Protein AF-A0A8T7FGV6-F1 (afdb_monomer)

Sequence (200 aa):
MKMRKNRLFFKQKRLKDNVMRAIIVIALISIYGSSVILNLCLVSMLVIAVNLAMDWKGGGYDQWDFLIDWKEGNLYVVQTVGAFSYLGTPTGMLGKIYAGTSVVHGVPGDVSDISGLLAGSQFDASAEIGLDAFAEVGFGKGFSVALDSEGNPYYTLGAGYMYTTANSLGFGPNAVPNAIELGGQLGGSESFIMWVIPLW

Mean predicted aligned error: 13.63 Å

pLDDT: mean 77.64, std 17.81, range [39.31, 96.94]

Radius of gyration: 32.13 Å; Cα contacts (8 Å, |Δi|>4): 388; chains: 1; bounding box: 110×48×48 Å

Solvent-accessible surface area (backbone atoms only — not comparable to full-atom values): 10686 Å² total; per-residue (Å²): 141,75,74,71,61,60,60,54,52,55,51,52,50,52,49,52,55,52,50,54,52,51,52,51,52,52,51,50,50,53,55,54,51,50,51,50,51,50,47,52,51,50,48,49,52,45,54,55,60,68,66,61,53,73,35,80,47,73,53,71,52,81,44,82,45,82,46,74,41,85,88,68,28,33,38,35,35,33,43,35,40,34,40,36,41,37,46,20,42,80,64,81,72,63,78,57,49,73,52,69,55,72,49,82,41,31,71,55,90,87,61,83,72,60,61,77,73,68,30,44,42,31,44,37,38,33,41,39,45,28,40,27,76,56,46,31,46,27,49,31,43,37,40,34,36,36,32,42,100,87,69,45,77,30,68,41,91,96,36,39,59,30,34,36,43,33,42,34,42,33,42,26,70,42,95,60,76,45,69,68,34,48,35,35,37,44,33,43,34,41,28,40,71,76,44,78,44,78,74,109

Structure (mmCIF, N/CA/C/O backbone):
data_AF-A0A8T7FGV6-F1
#
_entry.id   AF-A0A8T7FGV6-F1
#
loop_
_atom_site.group_PDB
_atom_site.id
_ato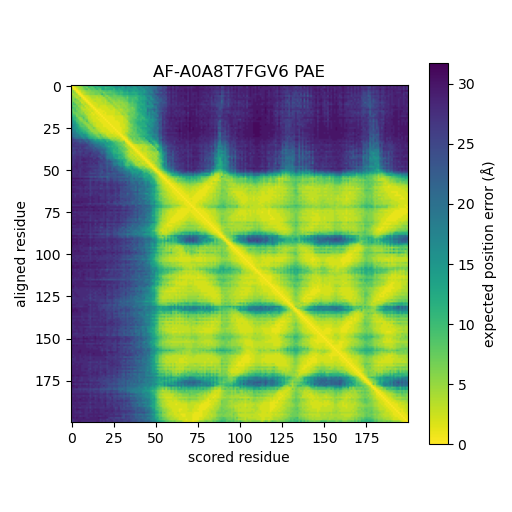m_site.type_symbol
_atom_site.label_atom_id
_atom_site.label_alt_id
_atom_site.label_comp_id
_atom_site.label_asym_id
_atom_site.label_entity_id
_atom_site.label_seq_id
_atom_site.pdbx_PDB_ins_code
_atom_site.Cartn_x
_atom_site.Cartn_y
_atom_site.Cartn_z
_atom_site.occupancy
_atom_site.B_iso_or_equiv
_atom_site.auth_seq_id
_atom_site.auth_comp_id
_atom_site.auth_asym_id
_atom_site.auth_atom_id
_atom_site.pdbx_PDB_model_num
ATOM 1 N N . MET A 1 1 ? 91.710 -30.345 -22.107 1.00 55.78 1 MET A N 1
ATOM 2 C CA . MET A 1 1 ? 90.471 -30.257 -21.289 1.00 55.78 1 MET A CA 1
ATOM 3 C C . MET A 1 1 ? 89.926 -28.813 -21.130 1.00 55.78 1 MET A C 1
ATOM 5 O O . MET A 1 1 ? 89.334 -28.496 -20.109 1.00 55.78 1 MET A O 1
ATOM 9 N N . LYS A 1 2 ? 90.064 -27.923 -22.136 1.00 53.41 2 LYS A N 1
ATOM 10 C CA . LYS A 1 2 ? 89.643 -26.496 -22.062 1.00 53.41 2 LYS A CA 1
ATOM 11 C C . LYS A 1 2 ? 88.405 -26.146 -22.916 1.00 53.41 2 LYS A C 1
ATOM 13 O O . LYS A 1 2 ? 87.785 -25.117 -22.693 1.00 53.41 2 LYS A O 1
ATOM 18 N N . MET A 1 3 ? 87.982 -27.026 -23.833 1.00 51.31 3 MET A N 1
ATOM 19 C CA . MET A 1 3 ? 86.880 -26.751 -24.776 1.00 51.31 3 MET A CA 1
ATOM 20 C C . MET A 1 3 ? 85.459 -27.078 -24.270 1.00 51.31 3 MET A C 1
ATOM 22 O O . MET A 1 3 ? 84.484 -26.633 -24.873 1.00 51.31 3 MET A O 1
ATOM 26 N N . ARG A 1 4 ? 85.291 -27.804 -23.151 1.00 51.84 4 ARG A N 1
ATOM 27 C CA . ARG A 1 4 ? 83.949 -28.124 -22.607 1.00 51.84 4 ARG A CA 1
ATOM 28 C C . ARG A 1 4 ? 83.282 -26.961 -21.851 1.00 51.84 4 ARG A C 1
ATOM 30 O O . ARG A 1 4 ? 82.058 -26.939 -21.776 1.00 51.84 4 ARG A O 1
ATOM 37 N N . LYS A 1 5 ? 84.040 -25.972 -21.352 1.00 50.91 5 LYS A N 1
ATOM 38 C CA . LYS A 1 5 ? 83.479 -24.836 -20.587 1.00 50.91 5 LYS A CA 1
ATOM 39 C C . LYS A 1 5 ? 82.746 -23.810 -21.468 1.00 50.91 5 LYS A C 1
ATOM 41 O O . LYS A 1 5 ? 81.712 -23.295 -21.055 1.00 50.91 5 LYS A O 1
ATOM 46 N N . ASN A 1 6 ? 83.182 -23.601 -22.713 1.00 50.88 6 ASN A N 1
ATOM 47 C CA . ASN A 1 6 ? 82.556 -22.608 -23.600 1.00 50.88 6 ASN A CA 1
ATOM 48 C C . ASN A 1 6 ? 81.160 -23.028 -24.095 1.00 50.88 6 ASN A C 1
ATOM 50 O O . ASN A 1 6 ? 80.285 -22.179 -24.243 1.00 50.88 6 ASN A O 1
ATOM 54 N N . ARG A 1 7 ? 80.891 -24.331 -24.281 1.00 53.00 7 ARG A N 1
ATOM 55 C CA . ARG A 1 7 ? 79.549 -24.800 -24.689 1.00 53.00 7 ARG A CA 1
ATOM 56 C C . ARG A 1 7 ? 78.498 -24.654 -23.584 1.00 53.00 7 ARG A C 1
ATOM 58 O O . ARG A 1 7 ? 77.339 -24.391 -23.894 1.00 53.00 7 ARG A O 1
ATOM 65 N N . LEU A 1 8 ? 78.890 -24.791 -22.315 1.00 53.19 8 LEU A N 1
ATOM 66 C CA . LEU A 1 8 ? 77.996 -24.586 -21.167 1.00 53.19 8 LEU A CA 1
ATOM 67 C C . LEU A 1 8 ? 77.636 -23.107 -20.987 1.00 53.19 8 LEU A C 1
ATOM 69 O O . LEU A 1 8 ? 76.472 -22.790 -20.753 1.00 53.19 8 LEU A O 1
ATOM 73 N N . PHE A 1 9 ? 78.597 -22.207 -21.204 1.00 54.72 9 PHE A N 1
ATOM 74 C CA . PHE A 1 9 ? 78.375 -20.764 -21.102 1.00 54.72 9 PHE A CA 1
ATOM 75 C C . PHE A 1 9 ? 77.395 -20.244 -22.170 1.00 54.72 9 PHE A C 1
ATOM 77 O O . PHE A 1 9 ? 76.464 -19.502 -21.862 1.00 54.72 9 PHE A O 1
ATOM 84 N N . PHE A 1 10 ? 77.526 -20.708 -23.419 1.00 55.12 10 PHE A N 1
ATOM 85 C CA . PHE A 1 10 ? 76.597 -20.338 -24.496 1.00 55.12 10 PHE A CA 1
ATOM 86 C C . PHE A 1 10 ? 75.184 -20.906 -24.306 1.00 55.12 10 PHE A C 1
ATOM 88 O O . PHE A 1 10 ? 74.211 -20.238 -24.660 1.00 55.12 10 PHE A O 1
ATOM 95 N N . LYS A 1 11 ? 75.050 -22.109 -23.726 1.00 54.62 11 LYS A N 1
ATOM 96 C CA . LYS A 1 11 ? 73.736 -22.674 -23.379 1.00 54.62 11 LYS A CA 1
ATOM 97 C C . LYS A 1 11 ? 73.068 -21.905 -22.238 1.00 54.62 11 LYS A C 1
ATOM 99 O O . LYS A 1 11 ? 71.885 -21.607 -22.349 1.00 54.62 11 LYS A O 1
ATOM 104 N N . GLN A 1 12 ? 73.813 -21.521 -21.198 1.00 53.22 12 GLN A N 1
ATOM 105 C CA . GLN A 1 12 ? 73.271 -20.704 -20.104 1.00 53.22 12 GLN A CA 1
ATOM 106 C C . GLN A 1 12 ? 72.854 -19.303 -20.562 1.00 53.22 12 GLN A C 1
ATOM 108 O O . GLN A 1 12 ? 71.812 -18.820 -20.126 1.00 53.22 12 GLN A O 1
ATOM 113 N N . LYS A 1 13 ? 73.615 -18.669 -21.463 1.00 60.47 13 LYS A N 1
ATOM 114 C CA . LYS A 1 13 ? 73.256 -17.350 -22.003 1.00 60.47 13 LYS A CA 1
ATOM 115 C C . LYS A 1 13 ? 71.967 -17.408 -22.834 1.00 60.47 13 LYS A C 1
ATOM 117 O O . LYS A 1 13 ? 71.042 -16.661 -22.548 1.00 60.47 13 LYS A O 1
ATOM 122 N N . ARG A 1 14 ? 71.841 -18.381 -23.750 1.00 57.22 14 ARG A N 1
ATOM 123 C CA . ARG A 1 14 ? 70.589 -18.594 -24.507 1.00 57.22 14 ARG A CA 1
ATOM 124 C C . ARG A 1 14 ? 69.393 -18.925 -23.617 1.00 57.22 14 ARG A C 1
ATOM 126 O O . ARG A 1 14 ? 68.289 -18.488 -23.913 1.00 57.22 14 ARG A O 1
ATOM 133 N N . LEU A 1 15 ? 69.597 -19.694 -22.546 1.00 52.16 15 LEU A N 1
ATOM 134 C CA . LEU A 1 15 ? 68.521 -20.019 -21.611 1.00 52.16 15 LEU A CA 1
ATOM 135 C C . LEU A 1 15 ? 68.033 -18.761 -20.877 1.00 52.16 15 LEU A C 1
ATOM 137 O O . LEU A 1 15 ? 66.830 -18.543 -20.793 1.00 52.16 15 LEU A O 1
ATOM 141 N N . LYS A 1 16 ? 68.953 -17.904 -20.413 1.00 58.25 16 LYS A N 1
ATOM 142 C CA . LYS A 1 16 ? 68.610 -16.622 -19.777 1.00 58.25 16 LYS A CA 1
ATOM 143 C C . LYS A 1 16 ? 67.871 -15.683 -20.731 1.00 58.25 16 LYS A C 1
ATOM 145 O O . LYS A 1 16 ? 66.864 -15.109 -20.332 1.00 58.25 16 LYS A O 1
ATOM 150 N N . ASP A 1 17 ? 68.314 -15.589 -21.983 1.00 65.50 17 ASP A N 1
ATOM 151 C CA . ASP A 1 17 ? 67.677 -14.729 -22.987 1.00 65.50 17 ASP A CA 1
ATOM 152 C C . ASP A 1 17 ? 66.256 -15.216 -23.336 1.00 65.50 17 ASP A C 1
ATOM 154 O O . ASP A 1 17 ? 65.335 -14.411 -23.473 1.00 65.50 17 ASP A O 1
ATOM 158 N N . ASN A 1 18 ? 66.045 -16.535 -23.411 1.00 56.72 18 ASN A N 1
ATOM 159 C CA . ASN A 1 18 ? 64.723 -17.118 -23.659 1.00 56.72 18 ASN A CA 1
ATOM 160 C C . ASN A 1 18 ? 63.774 -16.963 -22.459 1.00 56.72 18 ASN A C 1
ATOM 162 O O . ASN A 1 18 ? 62.595 -16.679 -22.655 1.00 56.72 18 ASN A O 1
ATOM 166 N N . VAL A 1 19 ? 64.280 -17.097 -21.229 1.00 60.81 19 VAL A N 1
ATOM 167 C CA . VAL A 1 19 ? 63.491 -16.874 -20.005 1.00 60.81 19 VAL A CA 1
ATOM 168 C C . VAL A 1 19 ? 63.094 -15.401 -19.875 1.00 60.81 19 VAL A C 1
ATOM 170 O O . VAL A 1 19 ? 61.933 -15.110 -19.606 1.00 60.81 19 VAL A O 1
ATOM 173 N N . MET A 1 20 ? 64.008 -14.466 -20.155 1.00 57.06 20 MET A N 1
ATOM 174 C CA . MET A 1 20 ? 63.704 -13.028 -20.180 1.00 57.06 20 MET A CA 1
ATOM 175 C C . MET A 1 20 ? 62.620 -12.683 -21.206 1.00 57.06 20 MET A C 1
ATOM 177 O O . MET A 1 20 ? 61.692 -11.942 -20.895 1.00 57.06 20 MET A O 1
ATOM 181 N N . ARG A 1 21 ? 62.686 -13.260 -22.414 1.00 60.25 21 ARG A N 1
ATOM 182 C CA . ARG A 1 21 ? 61.643 -13.070 -23.437 1.00 60.25 21 ARG A CA 1
ATOM 183 C C . ARG A 1 21 ? 60.293 -13.634 -22.997 1.00 60.25 21 ARG A C 1
ATOM 185 O O . ARG A 1 21 ? 59.283 -12.973 -23.203 1.00 60.25 21 ARG A O 1
ATOM 192 N N . ALA A 1 22 ? 60.269 -14.804 -22.358 1.00 53.12 22 ALA A N 1
ATOM 193 C CA . ALA A 1 22 ? 59.036 -15.392 -21.835 1.00 53.12 22 ALA A CA 1
ATOM 194 C C . ALA A 1 22 ? 58.411 -14.532 -20.723 1.00 53.12 22 ALA A C 1
ATOM 196 O O . ALA A 1 22 ? 57.207 -14.300 -20.743 1.00 53.12 22 ALA A O 1
ATOM 197 N N . ILE A 1 23 ? 59.223 -13.994 -19.806 1.00 57.62 23 ILE A N 1
ATOM 198 C CA . ILE A 1 23 ? 58.755 -13.098 -18.736 1.00 57.62 23 ILE A CA 1
ATOM 199 C C . ILE A 1 23 ? 58.168 -11.807 -19.319 1.00 57.62 23 ILE A C 1
ATOM 201 O O . ILE A 1 23 ? 57.100 -11.384 -18.890 1.00 57.62 23 ILE A O 1
ATOM 205 N N . ILE A 1 24 ? 58.812 -11.211 -20.329 1.00 60.00 24 ILE A N 1
ATOM 206 C CA . ILE A 1 24 ? 58.306 -10.001 -20.998 1.00 60.00 24 ILE A CA 1
ATOM 207 C C . ILE A 1 24 ? 56.979 -10.281 -21.716 1.00 60.00 24 ILE A C 1
ATOM 209 O O . ILE A 1 24 ? 56.055 -9.479 -21.617 1.00 60.00 24 ILE A O 1
ATOM 213 N N . VAL A 1 25 ? 56.847 -11.426 -22.393 1.00 57.41 25 VAL A N 1
ATOM 214 C CA . VAL A 1 25 ? 55.594 -11.819 -23.061 1.00 57.41 25 VAL A CA 1
ATOM 215 C C . VAL A 1 25 ? 54.474 -12.061 -22.043 1.00 57.41 25 VAL A C 1
ATOM 217 O O . VAL A 1 25 ? 53.369 -11.570 -22.245 1.00 57.41 25 VAL A O 1
ATOM 220 N N . ILE A 1 26 ? 54.752 -12.735 -20.923 1.00 53.03 26 ILE A N 1
ATOM 221 C CA . ILE A 1 26 ? 53.768 -12.955 -19.848 1.00 53.03 26 ILE A CA 1
ATOM 222 C C . ILE A 1 26 ? 53.360 -11.626 -19.195 1.00 53.03 26 ILE A C 1
ATOM 224 O O . ILE A 1 26 ? 52.174 -11.400 -18.965 1.00 53.03 26 ILE A O 1
ATOM 228 N N . ALA A 1 27 ? 54.309 -10.716 -18.952 1.00 49.62 27 ALA A N 1
ATOM 229 C CA . ALA A 1 27 ? 54.023 -9.389 -18.409 1.00 49.62 27 ALA A CA 1
ATOM 230 C C . ALA A 1 27 ? 53.167 -8.548 -19.372 1.00 49.62 27 ALA A C 1
ATOM 232 O O . ALA A 1 27 ? 52.202 -7.922 -18.943 1.00 49.62 27 ALA A O 1
ATOM 233 N N . LEU A 1 28 ? 53.452 -8.587 -20.679 1.00 47.75 28 LEU A N 1
ATOM 234 C CA . LEU A 1 28 ? 52.644 -7.906 -21.696 1.00 47.75 28 LEU A CA 1
ATOM 235 C C . LEU A 1 28 ? 51.236 -8.513 -21.811 1.00 47.75 28 LEU A C 1
ATOM 237 O O . LEU A 1 28 ? 50.266 -7.761 -21.853 1.00 47.75 28 LEU A O 1
ATOM 241 N N . ILE A 1 29 ? 51.092 -9.843 -21.776 1.00 54.06 29 ILE A N 1
ATOM 242 C CA . ILE A 1 29 ? 49.778 -10.515 -21.757 1.00 54.06 29 ILE A CA 1
ATOM 243 C C . ILE A 1 29 ? 48.999 -10.152 -20.486 1.00 54.06 29 ILE A C 1
ATOM 245 O O . ILE A 1 29 ? 47.796 -9.922 -20.559 1.00 54.06 29 ILE A O 1
ATOM 249 N N . SER A 1 30 ? 49.665 -10.029 -19.334 1.00 47.50 30 SER A N 1
ATOM 250 C CA . SER A 1 30 ? 49.028 -9.614 -18.079 1.00 47.50 30 SER A CA 1
ATOM 251 C C . SER A 1 30 ? 48.548 -8.160 -18.114 1.00 47.50 30 SER A C 1
ATOM 253 O O . SER A 1 30 ? 47.498 -7.867 -17.547 1.00 47.50 30 SER A O 1
ATOM 255 N N . ILE A 1 31 ? 49.276 -7.253 -18.777 1.00 53.03 31 ILE A N 1
ATOM 256 C CA . ILE A 1 31 ? 48.910 -5.829 -18.917 1.00 53.03 31 ILE A CA 1
ATOM 257 C C . ILE A 1 31 ? 47.767 -5.643 -19.932 1.00 53.03 31 ILE A C 1
ATOM 259 O O . ILE A 1 31 ? 46.846 -4.869 -19.688 1.00 53.03 31 ILE A O 1
ATOM 263 N N . TYR A 1 32 ? 47.776 -6.387 -21.044 1.00 49.94 32 TYR A N 1
ATOM 264 C CA . TYR A 1 32 ? 46.684 -6.357 -22.028 1.00 49.94 32 TYR A CA 1
ATOM 265 C C . TYR A 1 32 ? 45.438 -7.131 -21.564 1.00 49.94 32 TYR A C 1
ATOM 267 O O . TYR A 1 32 ? 44.317 -6.718 -21.836 1.00 49.94 32 TYR A O 1
ATOM 275 N N . GLY A 1 33 ? 45.602 -8.229 -20.826 1.00 52.03 33 GLY A N 1
ATOM 276 C CA . GLY A 1 33 ? 44.485 -8.998 -20.273 1.00 52.03 33 GLY A CA 1
ATOM 277 C C . GLY A 1 33 ? 43.746 -8.241 -19.170 1.00 52.03 33 GLY A C 1
ATOM 278 O O . GLY A 1 33 ? 42.519 -8.258 -19.127 1.00 52.03 33 GLY A O 1
ATOM 279 N N . SER A 1 34 ? 44.478 -7.513 -18.320 1.00 51.53 34 SER A N 1
ATOM 280 C CA . SER A 1 34 ? 43.867 -6.675 -17.284 1.00 51.53 34 SER A CA 1
ATOM 281 C C . SER A 1 34 ? 43.153 -5.460 -17.869 1.00 51.53 34 SER A C 1
ATOM 283 O O . SER A 1 34 ? 42.074 -5.147 -17.387 1.00 51.53 34 SER A O 1
ATOM 285 N N . SER A 1 35 ? 43.645 -4.836 -18.945 1.00 53.78 35 SER A N 1
ATOM 286 C CA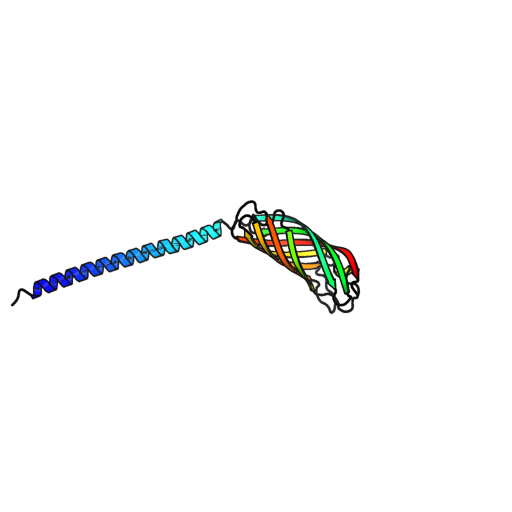 . SER A 1 35 ? 42.926 -3.739 -19.611 1.00 53.78 35 SER A CA 1
ATOM 287 C C . SER A 1 35 ? 41.696 -4.207 -20.393 1.00 53.78 35 SER A C 1
ATOM 289 O O . SER A 1 35 ? 40.713 -3.477 -20.441 1.00 53.78 35 SER A O 1
ATOM 291 N N . VAL A 1 36 ? 41.695 -5.421 -20.954 1.00 55.38 36 VAL A N 1
ATOM 292 C CA . VAL A 1 36 ? 40.507 -6.012 -21.597 1.00 55.38 36 VAL A CA 1
ATOM 293 C C . VAL A 1 36 ? 39.459 -6.409 -20.563 1.00 55.38 36 VAL A C 1
ATOM 295 O O . VAL A 1 36 ? 38.291 -6.122 -20.778 1.00 55.38 36 VAL A O 1
ATOM 298 N N . ILE A 1 37 ? 39.849 -6.992 -19.425 1.00 56.38 37 ILE A N 1
ATOM 299 C CA . ILE A 1 37 ? 38.914 -7.307 -18.333 1.00 56.38 37 ILE A CA 1
ATOM 300 C C . ILE A 1 37 ? 38.386 -6.023 -17.686 1.00 56.38 37 ILE A C 1
ATOM 302 O O . ILE A 1 37 ? 37.188 -5.926 -17.452 1.00 56.38 37 ILE A O 1
ATOM 306 N N . LEU A 1 38 ? 39.236 -5.016 -17.449 1.00 52.53 38 LEU A N 1
ATOM 307 C CA . LEU A 1 38 ? 38.799 -3.727 -16.909 1.00 52.53 38 LEU A CA 1
ATOM 308 C C . LEU A 1 38 ? 37.884 -2.997 -17.895 1.00 52.53 38 LEU A C 1
ATOM 310 O O . LEU A 1 38 ? 36.877 -2.454 -17.467 1.00 52.53 38 LEU A O 1
ATOM 314 N N . ASN A 1 39 ? 38.186 -3.026 -19.200 1.00 52.38 39 ASN A N 1
ATOM 315 C CA . ASN A 1 39 ? 37.313 -2.466 -20.233 1.00 52.38 39 ASN A CA 1
ATOM 316 C C . ASN A 1 39 ? 36.026 -3.270 -20.394 1.00 52.38 39 ASN A C 1
ATOM 318 O O . ASN A 1 39 ? 34.990 -2.661 -20.568 1.00 52.38 39 ASN A O 1
ATOM 322 N N . LEU A 1 40 ? 36.038 -4.600 -20.298 1.00 52.41 40 LEU A N 1
ATOM 323 C CA . LEU A 1 40 ? 34.813 -5.408 -20.290 1.00 52.41 40 LEU A CA 1
ATOM 324 C C . LEU A 1 40 ? 33.970 -5.123 -19.052 1.00 52.41 40 LEU A C 1
ATOM 326 O O . LEU A 1 40 ? 32.756 -5.087 -19.172 1.00 52.41 40 LEU A O 1
ATOM 330 N N . CYS A 1 41 ? 34.599 -4.885 -17.900 1.00 47.12 41 CYS A N 1
ATOM 331 C CA . CYS A 1 41 ? 33.922 -4.519 -16.661 1.00 47.12 41 CYS A CA 1
ATOM 332 C C . CYS A 1 41 ? 33.384 -3.079 -16.715 1.00 47.12 41 CYS A C 1
ATOM 334 O O . CYS A 1 41 ? 32.271 -2.819 -16.290 1.00 47.12 41 CYS A O 1
ATOM 336 N N . LEU A 1 42 ? 34.135 -2.141 -17.297 1.00 46.81 42 LEU A N 1
ATOM 337 C CA . LEU A 1 42 ? 33.694 -0.764 -17.533 1.00 46.81 42 LEU A CA 1
ATOM 338 C C . LEU A 1 42 ? 32.618 -0.693 -18.611 1.00 46.81 42 LEU A C 1
A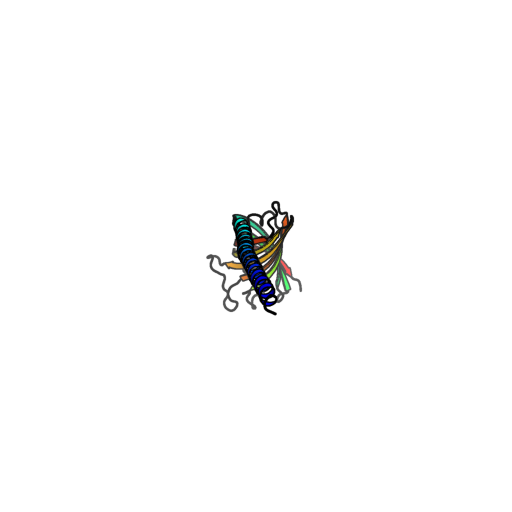TOM 340 O O . LEU A 1 42 ? 31.681 0.068 -18.452 1.00 46.81 42 LEU A O 1
ATOM 344 N N . VAL A 1 43 ? 32.713 -1.487 -19.676 1.00 49.19 43 VAL A N 1
ATOM 345 C CA . VAL A 1 43 ? 31.701 -1.583 -20.733 1.00 49.19 43 VAL A CA 1
ATOM 346 C C . VAL A 1 43 ? 30.473 -2.314 -20.215 1.00 49.19 43 VAL A C 1
ATOM 348 O O . VAL A 1 43 ? 29.378 -1.890 -20.539 1.00 49.19 43 VAL A O 1
ATOM 351 N N . SER A 1 44 ? 30.595 -3.342 -19.372 1.00 46.34 44 SER A N 1
ATOM 352 C CA . SER A 1 44 ? 29.428 -3.964 -18.741 1.00 46.34 44 SER A CA 1
ATOM 353 C C . SER A 1 44 ? 28.791 -3.037 -17.709 1.00 46.34 44 SER A C 1
ATOM 355 O O . SER A 1 44 ? 27.578 -2.891 -17.728 1.00 46.34 44 SER A O 1
ATOM 357 N N . MET A 1 45 ? 29.570 -2.321 -16.891 1.00 43.38 45 MET A N 1
ATOM 358 C CA . MET A 1 45 ? 29.051 -1.267 -16.010 1.00 43.38 45 MET A CA 1
ATOM 359 C C . MET A 1 45 ? 28.438 -0.106 -16.799 1.00 43.38 45 MET A C 1
ATOM 361 O O . MET A 1 45 ? 27.420 0.425 -16.378 1.00 43.38 45 MET A O 1
ATOM 365 N N . LEU A 1 46 ? 28.998 0.262 -17.955 1.00 40.31 46 LEU A N 1
ATOM 366 C CA . LEU A 1 46 ? 28.456 1.291 -18.841 1.00 40.31 46 LEU A CA 1
ATOM 367 C C . LEU A 1 46 ? 27.203 0.790 -19.568 1.00 40.31 46 LEU A C 1
ATOM 369 O O . LEU A 1 46 ? 26.271 1.554 -19.711 1.00 40.31 46 LEU A O 1
ATOM 373 N N . VAL A 1 47 ? 27.116 -0.481 -19.964 1.00 41.00 47 VAL A N 1
ATOM 374 C CA . VAL A 1 47 ? 25.910 -1.099 -20.551 1.00 41.00 47 VAL A CA 1
ATOM 375 C C . VAL A 1 47 ? 24.809 -1.272 -19.498 1.00 41.00 47 VAL A C 1
ATOM 377 O O . VAL A 1 47 ? 23.634 -1.112 -19.818 1.00 41.00 47 VAL A O 1
ATOM 380 N N . ILE A 1 48 ? 25.172 -1.526 -18.238 1.00 44.62 48 ILE A N 1
ATOM 381 C CA . ILE A 1 48 ? 24.249 -1.520 -17.094 1.00 44.62 48 ILE A CA 1
ATOM 382 C C . ILE A 1 48 ? 23.799 -0.081 -16.779 1.00 44.62 48 ILE A C 1
ATOM 384 O O . ILE A 1 48 ? 22.618 0.149 -16.544 1.00 44.62 48 ILE A O 1
ATOM 388 N N . ALA A 1 49 ? 24.700 0.905 -16.850 1.00 44.53 49 ALA A N 1
ATOM 389 C CA . ALA A 1 49 ? 24.381 2.317 -16.623 1.00 44.53 49 ALA A CA 1
ATOM 390 C C . ALA A 1 49 ? 23.614 2.973 -17.789 1.00 44.53 49 ALA A C 1
ATOM 392 O O . ALA A 1 49 ? 22.842 3.896 -17.560 1.00 44.53 49 ALA A O 1
ATOM 393 N N . VAL A 1 50 ? 23.798 2.503 -19.028 1.00 39.31 50 VAL A N 1
ATOM 394 C CA . VAL A 1 50 ? 23.139 3.032 -20.238 1.00 39.31 50 VAL A CA 1
ATOM 395 C C . VAL A 1 50 ? 21.734 2.449 -20.435 1.00 39.31 50 VAL A C 1
ATOM 397 O O . VAL A 1 50 ? 20.931 3.066 -21.125 1.00 39.31 50 VAL A O 1
ATOM 400 N N . ASN A 1 51 ? 21.386 1.326 -19.794 1.00 46.66 51 ASN A N 1
ATOM 401 C CA . ASN A 1 51 ? 20.033 0.753 -19.880 1.00 46.66 51 ASN A CA 1
ATOM 402 C C . ASN A 1 51 ? 19.118 1.075 -18.689 1.00 46.66 51 ASN A C 1
ATOM 404 O O . ASN A 1 51 ? 17.928 0.785 -18.750 1.00 46.66 51 ASN A O 1
ATOM 408 N N . LEU A 1 52 ? 19.617 1.732 -17.638 1.00 52.69 52 LEU A N 1
ATOM 409 C CA . LEU A 1 52 ? 18.772 2.323 -16.594 1.00 52.69 52 LEU A CA 1
ATOM 410 C C . LEU A 1 52 ? 18.344 3.736 -17.013 1.00 52.69 52 LEU A C 1
ATOM 412 O O . LEU A 1 52 ? 18.616 4.718 -16.323 1.00 52.69 52 LEU A O 1
ATOM 416 N N . ALA A 1 53 ? 17.700 3.860 -18.175 1.00 60.97 53 ALA A N 1
ATOM 417 C CA . ALA A 1 53 ? 16.949 5.073 -18.463 1.00 60.97 53 ALA A CA 1
ATOM 418 C C . ALA A 1 53 ? 15.838 5.144 -17.411 1.00 60.97 53 ALA A C 1
ATOM 420 O O . ALA A 1 53 ? 14.978 4.275 -17.381 1.00 60.97 53 ALA A O 1
ATOM 421 N N . MET A 1 54 ? 15.904 6.105 -16.493 1.00 65.69 54 MET A N 1
ATOM 422 C CA . MET A 1 54 ? 14.813 6.340 -15.553 1.00 65.69 54 MET A CA 1
ATOM 423 C C . MET A 1 54 ? 13.752 7.168 -16.266 1.00 65.69 54 MET A C 1
ATOM 425 O O . MET A 1 54 ? 14.068 8.194 -16.870 1.00 65.69 54 MET A O 1
ATOM 429 N N . ASP A 1 55 ? 12.510 6.716 -16.197 1.00 75.69 55 ASP A N 1
ATOM 430 C CA . ASP A 1 55 ? 11.352 7.403 -16.744 1.00 75.69 55 ASP A CA 1
ATOM 431 C C . ASP A 1 55 ? 10.407 7.799 -15.613 1.00 75.69 55 ASP A C 1
ATOM 433 O O . ASP A 1 55 ? 10.338 7.144 -14.566 1.00 75.69 55 ASP A O 1
ATOM 437 N N . TRP A 1 56 ? 9.691 8.895 -15.833 1.00 80.81 56 TRP A N 1
ATOM 438 C CA . TRP A 1 56 ? 8.670 9.382 -14.924 1.00 80.81 56 TRP A CA 1
ATOM 439 C C . TRP A 1 56 ? 7.314 9.237 -15.603 1.00 80.81 56 TRP A C 1
ATOM 441 O O . TRP A 1 56 ? 7.040 9.859 -16.628 1.00 80.81 56 TRP A O 1
ATOM 451 N N . LYS A 1 57 ? 6.442 8.426 -15.000 1.00 82.69 57 LYS A N 1
ATOM 452 C CA . LYS A 1 57 ? 5.060 8.242 -15.445 1.00 82.69 57 LYS A CA 1
ATOM 453 C C . LYS A 1 57 ? 4.066 8.591 -14.349 1.00 82.69 57 LYS A C 1
ATOM 455 O O . LYS A 1 57 ? 4.361 8.461 -13.167 1.00 82.69 57 LYS A O 1
ATOM 460 N N . GLY A 1 58 ? 2.878 9.018 -14.755 1.00 83.81 58 GLY A N 1
ATOM 461 C CA . GLY A 1 58 ? 1.716 9.137 -13.880 1.00 83.81 58 GLY A CA 1
ATOM 462 C C . GLY A 1 58 ? 0.654 8.115 -14.266 1.00 83.81 58 GLY A C 1
ATOM 463 O O . GLY A 1 58 ? 0.604 7.677 -15.418 1.00 83.81 58 GLY A O 1
ATOM 464 N N . GLY A 1 59 ? -0.201 7.747 -13.320 1.00 87.00 59 GLY A N 1
ATOM 465 C CA . GLY A 1 59 ? -1.298 6.817 -13.558 1.00 87.00 59 GLY A CA 1
ATOM 466 C C . GLY A 1 59 ? -2.385 6.910 -12.496 1.00 87.00 59 GLY A C 1
ATOM 467 O O . GLY A 1 59 ? -2.252 7.630 -11.506 1.00 87.00 59 GLY A O 1
ATOM 468 N N . GLY A 1 60 ? -3.463 6.168 -12.728 1.00 88.00 60 GLY A N 1
ATOM 469 C CA . GLY A 1 60 ? -4.500 5.906 -11.738 1.00 88.00 60 GLY A CA 1
ATOM 470 C C . GLY A 1 60 ? -4.684 4.406 -11.557 1.00 88.00 60 GLY A C 1
ATOM 471 O O . GLY A 1 60 ? -4.339 3.631 -12.453 1.00 88.00 60 GLY A O 1
ATOM 472 N N . TYR A 1 61 ? -5.208 4.003 -10.407 1.00 87.50 61 TYR A N 1
ATOM 473 C CA . TYR A 1 61 ? -5.514 2.609 -10.106 1.00 87.50 61 TYR A CA 1
ATOM 474 C C . TYR A 1 61 ? -6.863 2.478 -9.395 1.00 87.50 61 TYR A C 1
ATOM 476 O O . TYR A 1 61 ? -7.347 3.423 -8.772 1.00 87.50 61 TYR A O 1
ATOM 484 N N . ASP A 1 62 ? -7.449 1.289 -9.517 1.00 91.25 62 ASP A N 1
ATOM 485 C CA . ASP A 1 62 ? -8.636 0.837 -8.795 1.00 91.25 62 ASP A CA 1
ATOM 486 C C . ASP A 1 62 ? -8.290 -0.517 -8.166 1.00 91.25 62 ASP A C 1
ATOM 488 O O . ASP A 1 62 ? -7.971 -1.477 -8.875 1.00 91.25 62 ASP A O 1
ATOM 492 N N . GLN A 1 63 ? -8.262 -0.561 -6.839 1.00 91.38 63 GLN A N 1
ATOM 493 C CA . GLN A 1 63 ? -7.835 -1.700 -6.037 1.00 91.38 63 GLN A CA 1
ATOM 494 C C . GLN A 1 63 ? -8.995 -2.184 -5.170 1.00 91.38 63 GLN A C 1
ATOM 496 O O . GLN A 1 63 ? -9.710 -1.394 -4.560 1.00 91.38 63 GLN A O 1
ATOM 501 N N . TRP A 1 64 ? -9.145 -3.505 -5.092 1.00 92.56 64 TRP A N 1
ATOM 502 C CA . TRP A 1 64 ? -10.136 -4.164 -4.249 1.00 92.56 64 TRP A CA 1
ATOM 503 C C . TRP A 1 64 ? -9.424 -4.962 -3.164 1.00 92.56 64 TRP A C 1
ATOM 505 O O . TRP A 1 64 ? -8.709 -5.920 -3.463 1.00 92.56 64 TRP A O 1
ATOM 515 N N . ASP A 1 65 ? -9.646 -4.573 -1.913 1.00 92.50 65 ASP A N 1
ATOM 516 C CA . ASP A 1 65 ? -9.070 -5.196 -0.730 1.00 92.50 65 ASP A CA 1
ATOM 517 C C . ASP A 1 65 ? -10.131 -5.971 0.054 1.00 92.50 65 ASP A C 1
ATOM 519 O O . ASP A 1 65 ? -11.270 -5.533 0.232 1.00 92.50 65 ASP A O 1
ATOM 523 N N . PHE A 1 66 ? -9.729 -7.136 0.558 1.00 94.31 66 PHE A N 1
ATOM 524 C CA . PHE A 1 66 ? -10.552 -8.017 1.380 1.00 94.31 66 PHE A CA 1
ATOM 525 C C . PHE A 1 66 ? -9.875 -8.162 2.743 1.00 94.31 66 PHE A C 1
ATOM 527 O O . PHE A 1 66 ? -8.923 -8.928 2.900 1.00 94.31 66 PHE A O 1
ATOM 534 N N . LEU A 1 67 ? -10.335 -7.383 3.719 1.00 93.62 67 LEU A N 1
ATOM 535 C CA . LEU A 1 67 ? -9.710 -7.243 5.032 1.00 93.62 67 LEU A CA 1
ATOM 536 C C . LEU A 1 67 ? -10.515 -8.008 6.081 1.00 93.62 67 LEU A C 1
ATOM 538 O O . LEU A 1 67 ? -11.712 -7.789 6.229 1.00 93.62 67 LEU A O 1
ATOM 542 N N . ILE A 1 68 ? -9.856 -8.892 6.827 1.00 94.50 68 ILE A N 1
ATOM 543 C CA . ILE A 1 68 ? -10.489 -9.659 7.906 1.00 94.50 68 ILE A CA 1
ATOM 544 C C . ILE A 1 68 ? -10.109 -9.035 9.247 1.00 94.50 68 ILE A C 1
ATOM 546 O O . ILE A 1 68 ? -8.929 -9.003 9.605 1.00 94.50 68 ILE A O 1
ATOM 550 N N . ASP A 1 69 ? -11.110 -8.599 10.007 1.00 93.06 69 ASP A N 1
ATOM 551 C CA . ASP A 1 69 ? -10.969 -8.316 11.430 1.00 93.06 69 ASP A CA 1
ATOM 552 C C . ASP A 1 69 ? -11.182 -9.604 12.228 1.00 93.06 69 ASP A C 1
ATOM 554 O O . ASP A 1 69 ? -12.298 -10.092 12.404 1.00 93.06 69 ASP A O 1
ATOM 558 N N . TRP A 1 70 ? -10.080 -10.160 12.721 1.00 91.06 70 TRP A N 1
ATOM 559 C CA . TRP A 1 70 ? -10.078 -11.389 13.510 1.00 91.06 70 TRP A CA 1
ATOM 560 C C . TRP A 1 70 ? -10.679 -11.238 14.909 1.00 91.06 70 TRP A C 1
ATOM 562 O O . TRP A 1 70 ? -10.978 -12.252 15.537 1.00 91.06 70 TRP A O 1
ATOM 572 N N . LYS A 1 71 ? -10.815 -10.015 15.429 1.00 89.94 71 LYS A N 1
ATOM 573 C CA . LYS A 1 71 ? -11.398 -9.772 16.751 1.00 89.94 71 LYS A CA 1
ATOM 574 C C . LYS A 1 71 ? -12.919 -9.835 16.675 1.00 89.94 71 LYS A C 1
ATOM 576 O O . LYS A 1 71 ? -13.531 -10.568 17.445 1.00 89.94 71 LYS A O 1
ATOM 581 N N . GLU A 1 72 ? -13.496 -9.082 15.745 1.00 92.19 72 GLU A N 1
ATOM 582 C CA . GLU A 1 72 ? -14.950 -8.936 15.606 1.00 92.19 72 GLU A CA 1
ATOM 583 C C . GLU A 1 72 ? -15.555 -9.926 14.603 1.00 92.19 72 GLU A C 1
ATOM 585 O O . GLU A 1 72 ? -16.768 -10.085 14.548 1.00 92.19 72 GLU A O 1
ATOM 590 N N . GLY A 1 73 ? -14.725 -10.608 13.811 1.00 93.19 73 GLY A N 1
ATOM 591 C CA . GLY A 1 73 ? -15.191 -11.558 12.806 1.00 93.19 73 GLY A CA 1
ATOM 592 C C . GLY A 1 73 ? -15.820 -10.913 11.591 1.00 93.19 73 GLY A C 1
ATOM 593 O O . GLY A 1 73 ? -16.681 -11.515 10.963 1.00 93.19 73 GLY A O 1
ATOM 594 N N . ASN A 1 74 ? -15.392 -9.709 11.230 1.00 95.12 74 ASN A N 1
ATOM 595 C CA . ASN A 1 74 ? -15.919 -8.998 10.073 1.00 95.12 74 ASN A CA 1
ATOM 596 C C . ASN A 1 74 ? -14.965 -9.107 8.881 1.00 95.12 74 ASN A C 1
ATOM 598 O O . ASN A 1 74 ? -13.758 -8.899 9.009 1.00 95.12 74 ASN A O 1
ATOM 602 N N . LEU A 1 75 ? -15.516 -9.396 7.702 1.00 95.38 75 LEU A N 1
ATOM 603 C CA . LEU A 1 75 ? -14.848 -9.204 6.420 1.00 95.38 75 LEU A CA 1
ATOM 604 C C . LEU A 1 75 ? -15.271 -7.854 5.837 1.00 95.38 75 LEU A C 1
ATOM 606 O O . LEU A 1 75 ? -16.440 -7.648 5.506 1.00 95.38 75 LEU A O 1
ATOM 610 N N . TYR A 1 76 ? -14.306 -6.961 5.672 1.00 95.44 76 TYR A N 1
ATOM 611 C CA . TYR A 1 76 ? -14.462 -5.673 5.016 1.00 95.44 76 TYR A CA 1
ATOM 612 C C . TYR A 1 76 ? -14.027 -5.797 3.561 1.00 95.44 76 TYR A C 1
ATOM 614 O O . TYR A 1 76 ? -12.898 -6.197 3.270 1.00 95.44 76 TYR A O 1
ATOM 622 N N . VAL A 1 77 ? -14.925 -5.443 2.647 1.00 95.50 77 VAL A N 1
ATOM 623 C CA . VAL A 1 77 ? -14.585 -5.262 1.236 1.00 95.50 77 VAL A CA 1
ATOM 624 C C . VAL A 1 77 ? -14.377 -3.778 1.009 1.00 95.50 77 VAL A C 1
ATOM 626 O O . VAL A 1 77 ? -15.319 -2.993 1.142 1.00 95.50 77 VAL A O 1
ATOM 629 N N . VAL A 1 78 ? -13.142 -3.403 0.700 1.00 95.38 78 VAL A N 1
ATOM 630 C CA . VAL A 1 78 ? -12.713 -2.013 0.556 1.00 95.38 78 VAL A CA 1
ATOM 631 C C . VAL A 1 78 ? -12.312 -1.777 -0.887 1.00 95.38 78 VAL A C 1
ATOM 633 O O . VAL A 1 78 ? -11.535 -2.543 -1.452 1.00 95.38 78 VAL A O 1
ATOM 636 N N . GLN A 1 79 ? -12.860 -0.728 -1.487 1.00 95.56 79 GLN A N 1
ATOM 637 C CA . GLN A 1 79 ? -12.420 -0.256 -2.791 1.00 95.56 79 GLN A CA 1
ATOM 638 C C . GLN A 1 79 ? -11.543 0.975 -2.586 1.00 95.56 79 GLN A C 1
ATOM 640 O O . GLN A 1 79 ? -11.966 1.929 -1.936 1.00 95.56 79 GLN A O 1
ATOM 645 N N . THR A 1 80 ? -10.339 0.953 -3.143 1.00 93.88 80 THR A N 1
ATOM 646 C CA . THR A 1 80 ? -9.368 2.042 -3.065 1.00 93.88 80 THR A CA 1
ATOM 647 C C . THR A 1 80 ? -9.078 2.536 -4.469 1.00 93.88 80 THR A C 1
ATOM 649 O O . THR A 1 80 ? -8.600 1.781 -5.315 1.00 93.88 80 THR A O 1
ATOM 652 N N . VAL A 1 81 ? -9.348 3.812 -4.720 1.00 94.00 81 VAL A N 1
ATOM 653 C CA . VAL A 1 81 ? -9.015 4.470 -5.986 1.00 94.00 81 VAL A CA 1
ATOM 654 C C . VAL A 1 81 ? -7.973 5.540 -5.735 1.00 94.00 81 VAL A C 1
ATOM 656 O O . VAL A 1 81 ? -8.072 6.314 -4.785 1.00 94.00 81 VAL A O 1
ATOM 659 N N . GLY A 1 82 ? -6.954 5.585 -6.584 1.00 93.25 82 GLY A N 1
ATOM 660 C CA . GLY A 1 82 ? -5.821 6.468 -6.355 1.00 93.25 82 GLY A CA 1
ATOM 661 C C . GLY A 1 82 ? -5.152 6.949 -7.623 1.00 93.25 82 GLY A C 1
ATOM 662 O O . GLY A 1 82 ? -5.359 6.423 -8.719 1.00 93.25 82 GLY A O 1
ATOM 663 N N . ALA A 1 83 ? -4.328 7.973 -7.444 1.00 92.25 83 ALA A N 1
ATOM 664 C CA . ALA A 1 83 ? -3.445 8.512 -8.459 1.00 92.25 83 ALA A CA 1
ATOM 665 C C . ALA A 1 83 ? -2.009 8.451 -7.952 1.00 92.25 83 ALA A C 1
ATOM 667 O O . ALA A 1 83 ? -1.727 8.709 -6.781 1.00 92.25 83 ALA A O 1
ATOM 668 N N . PHE A 1 84 ? -1.087 8.127 -8.849 1.00 90.69 84 PHE A N 1
ATOM 669 C CA . PHE A 1 84 ? 0.300 7.912 -8.481 1.00 90.69 84 PHE A CA 1
ATOM 670 C C . PHE A 1 84 ? 1.263 8.425 -9.539 1.00 90.69 84 PHE A C 1
ATOM 672 O O . PHE A 1 84 ? 0.940 8.596 -10.716 1.00 90.69 84 PHE A O 1
ATOM 679 N N . SER A 1 85 ? 2.476 8.655 -9.069 1.00 88.88 85 SER A N 1
ATOM 680 C CA . SER A 1 85 ? 3.649 9.029 -9.824 1.00 88.88 85 SER A CA 1
ATOM 681 C C . SER A 1 85 ? 4.683 7.925 -9.652 1.00 88.88 85 SER A C 1
ATOM 683 O O . SER A 1 85 ? 5.092 7.628 -8.532 1.00 88.88 85 SER A O 1
ATOM 685 N N . TYR A 1 86 ? 5.114 7.333 -10.756 1.00 86.00 86 TYR A N 1
ATOM 686 C CA . TYR A 1 86 ? 6.131 6.296 -10.809 1.00 86.00 86 TYR A CA 1
ATOM 687 C C . TYR A 1 86 ? 7.443 6.855 -11.333 1.00 86.00 86 TYR A C 1
ATOM 689 O O . TYR A 1 86 ? 7.471 7.555 -12.348 1.00 86.00 86 TYR A O 1
ATOM 697 N N . LEU A 1 87 ? 8.522 6.492 -10.654 1.00 84.81 87 LEU A N 1
ATOM 698 C CA . LEU A 1 87 ? 9.887 6.744 -11.074 1.00 84.81 87 LEU A CA 1
ATOM 699 C C . LEU A 1 87 ? 10.619 5.404 -11.146 1.00 84.81 87 LEU A C 1
ATOM 701 O O . LEU A 1 87 ? 10.814 4.750 -10.121 1.00 84.81 87 LEU A O 1
ATOM 705 N N . GLY A 1 88 ? 11.044 5.004 -12.340 1.00 79.94 88 GLY A N 1
ATOM 706 C CA . GLY A 1 88 ? 11.698 3.712 -12.526 1.00 79.94 88 GLY A CA 1
ATOM 707 C C . GLY A 1 88 ? 12.018 3.402 -13.978 1.00 79.94 88 GLY A C 1
ATOM 708 O O . GLY A 1 88 ? 12.086 4.299 -14.817 1.00 79.94 88 GLY A O 1
ATOM 709 N N . THR A 1 89 ? 12.228 2.128 -14.281 1.00 75.44 89 THR A N 1
ATOM 710 C CA . THR A 1 89 ? 12.444 1.655 -15.653 1.00 75.44 89 THR A CA 1
ATOM 711 C C . THR A 1 89 ? 11.213 1.928 -16.540 1.00 75.44 89 THR A C 1
ATOM 713 O O . THR A 1 89 ? 10.083 1.709 -16.101 1.00 75.44 89 THR A O 1
ATOM 716 N N . PRO A 1 90 ? 11.381 2.400 -17.794 1.00 58.06 90 PRO A N 1
ATOM 717 C CA . PRO A 1 90 ? 10.302 2.853 -18.681 1.00 58.06 90 PRO A CA 1
ATOM 718 C C . PRO A 1 90 ? 9.295 1.779 -19.104 1.00 58.06 90 PRO A C 1
ATOM 720 O O . PRO A 1 90 ? 8.354 2.089 -19.833 1.00 58.06 90 PRO A O 1
ATOM 723 N N . THR A 1 91 ? 9.459 0.530 -18.694 1.00 63.47 91 THR A N 1
ATOM 724 C CA . THR A 1 91 ? 8.654 -0.606 -19.154 1.00 63.47 91 THR A CA 1
ATOM 725 C C . THR A 1 91 ? 7.588 -1.038 -18.146 1.00 63.47 91 THR A C 1
ATOM 727 O O . THR A 1 91 ? 6.486 -1.405 -18.553 1.00 63.47 91 THR A O 1
ATOM 730 N N . GLY A 1 92 ? 7.824 -0.825 -16.852 1.00 55.56 92 GLY A N 1
ATOM 731 C CA . GLY A 1 92 ? 7.103 -1.514 -15.783 1.00 55.56 92 GLY A CA 1
ATOM 732 C C . GLY A 1 92 ? 5.743 -0.980 -15.344 1.00 55.56 92 GLY A C 1
ATOM 733 O O . GLY A 1 92 ? 5.501 -0.934 -14.141 1.00 55.56 92 GLY A O 1
ATOM 734 N N . MET A 1 93 ? 4.830 -0.555 -16.227 1.00 61.44 93 MET A N 1
ATOM 735 C CA . MET A 1 93 ? 3.552 -0.005 -15.719 1.00 61.44 93 MET A CA 1
ATOM 736 C C . MET A 1 93 ? 2.287 -0.130 -16.568 1.00 61.44 93 MET A C 1
ATOM 738 O O . MET A 1 93 ? 1.221 0.292 -16.118 1.00 61.44 93 MET A O 1
ATOM 742 N N . LEU A 1 94 ? 2.344 -0.673 -17.782 1.00 66.25 94 LEU A N 1
ATOM 743 C CA . LEU A 1 94 ? 1.141 -0.769 -18.614 1.00 66.25 94 LEU A CA 1
ATOM 744 C C . LEU A 1 94 ? 0.350 -2.043 -18.291 1.00 66.25 94 LEU A C 1
ATOM 746 O O . LEU A 1 94 ? 0.762 -3.142 -18.637 1.00 66.25 94 LEU A O 1
ATOM 750 N N . GLY A 1 95 ? -0.822 -1.879 -17.668 1.00 68.31 95 GLY A N 1
ATOM 751 C CA . GLY A 1 95 ? -1.825 -2.946 -17.542 1.00 68.31 95 GLY A CA 1
ATOM 752 C C . GLY A 1 95 ? -1.459 -4.081 -16.584 1.00 68.31 95 GLY A C 1
ATOM 753 O O . GLY A 1 95 ? -1.889 -5.214 -16.794 1.00 68.31 95 GLY A O 1
ATOM 754 N N . LYS A 1 96 ? -0.662 -3.794 -15.551 1.00 75.38 96 LYS A N 1
ATOM 755 C CA . LYS A 1 96 ? -0.323 -4.774 -14.517 1.00 75.38 96 LYS A CA 1
ATOM 756 C C . LYS A 1 96 ? -1.525 -5.106 -13.642 1.00 75.38 96 LYS A C 1
ATOM 758 O O . LYS A 1 96 ? -2.272 -4.221 -13.230 1.00 75.38 96 LYS A O 1
ATOM 763 N N . ILE A 1 97 ? -1.653 -6.384 -13.313 1.00 80.50 97 ILE A N 1
ATOM 764 C CA . ILE A 1 97 ? -2.545 -6.877 -12.269 1.00 80.50 97 ILE A CA 1
ATOM 765 C C . ILE A 1 97 ? -1.678 -7.193 -11.058 1.00 80.50 97 ILE A C 1
ATOM 767 O O . ILE A 1 97 ? -0.689 -7.918 -11.171 1.00 80.50 97 ILE A O 1
ATOM 771 N N . TYR A 1 98 ? -2.064 -6.661 -9.904 1.00 82.19 98 TYR A N 1
ATOM 772 C CA . TYR A 1 98 ? -1.386 -6.906 -8.641 1.00 82.19 98 TYR A CA 1
ATOM 773 C C . TYR A 1 98 ? -2.254 -7.792 -7.754 1.00 82.19 98 TYR A C 1
ATOM 775 O O . TYR A 1 98 ? -3.450 -7.558 -7.603 1.00 82.19 98 TYR A O 1
ATOM 783 N N . ALA A 1 99 ? -1.639 -8.805 -7.154 1.00 86.88 99 ALA A N 1
ATOM 784 C CA . ALA A 1 99 ? -2.227 -9.576 -6.070 1.00 86.88 99 ALA A CA 1
ATOM 785 C C . ALA A 1 99 ? -1.299 -9.482 -4.863 1.00 86.88 99 ALA A C 1
ATOM 787 O O . ALA A 1 99 ? -0.083 -9.621 -5.001 1.00 86.88 99 ALA A O 1
ATOM 788 N N . GLY A 1 100 ? -1.848 -9.232 -3.680 1.00 89.56 100 GLY A N 1
ATOM 789 C CA . GLY A 1 100 ? -1.025 -8.972 -2.511 1.00 89.56 100 GLY A CA 1
ATOM 790 C C . GLY A 1 100 ? -1.708 -9.282 -1.197 1.00 89.56 100 GLY A C 1
ATOM 791 O O . GLY A 1 100 ? -2.890 -9.606 -1.132 1.00 89.56 100 GLY A O 1
ATOM 792 N N . THR A 1 101 ? -0.914 -9.183 -0.142 1.00 91.50 101 THR A N 1
ATOM 793 C CA . THR A 1 101 ? -1.375 -9.249 1.241 1.00 91.50 101 THR A CA 1
ATOM 794 C C . THR A 1 101 ? -1.029 -7.939 1.916 1.00 91.50 101 THR A C 1
ATOM 796 O O . THR A 1 101 ? 0.115 -7.484 1.802 1.00 91.50 101 THR A O 1
ATOM 799 N N . SER A 1 102 ? -1.974 -7.379 2.656 1.00 92.94 102 SER A N 1
ATOM 800 C CA . SER A 1 102 ? -1.777 -6.170 3.443 1.00 92.94 102 SER A CA 1
ATOM 801 C C . SER A 1 102 ? -2.058 -6.418 4.923 1.00 92.94 102 SER A C 1
ATOM 803 O O . SER A 1 102 ? -2.805 -7.323 5.297 1.00 92.94 102 SER A O 1
ATOM 805 N N . VAL A 1 103 ? -1.403 -5.634 5.777 1.00 93.56 103 VAL A N 1
ATOM 806 C CA . VAL A 1 103 ? -1.635 -5.600 7.222 1.00 93.56 103 VAL A CA 1
ATOM 807 C C . VAL A 1 103 ? -1.854 -4.152 7.623 1.00 93.56 103 VAL A C 1
ATOM 809 O O . VAL A 1 103 ? -1.013 -3.294 7.343 1.00 93.56 103 VAL A O 1
ATOM 812 N N . VAL A 1 104 ? -2.981 -3.901 8.282 1.00 93.62 104 VAL A N 1
ATOM 813 C CA . VAL A 1 104 ? -3.348 -2.591 8.820 1.00 93.62 104 VAL A CA 1
ATOM 814 C C . VAL A 1 104 ? -2.868 -2.500 10.266 1.00 93.62 104 VAL A C 1
ATOM 816 O O . VAL A 1 104 ? -3.088 -3.405 11.073 1.00 93.62 104 VAL A O 1
ATOM 819 N N . HIS A 1 105 ? -2.198 -1.404 10.594 1.00 94.38 105 HIS A N 1
ATOM 820 C CA . HIS A 1 105 ? -1.649 -1.107 11.911 1.00 94.38 105 HIS A CA 1
ATOM 821 C C . HIS A 1 105 ? -2.317 0.136 12.498 1.00 94.38 105 HIS A C 1
ATOM 823 O O . HIS A 1 105 ? -2.875 0.950 11.769 1.00 94.38 105 HIS A O 1
ATOM 829 N N . GLY A 1 106 ? -2.235 0.298 13.821 1.00 91.88 106 GLY A N 1
ATOM 830 C CA . GLY A 1 106 ? -2.795 1.467 14.508 1.00 91.88 106 GLY A CA 1
ATOM 831 C C . GLY A 1 106 ? -4.310 1.417 14.712 1.00 91.88 106 GLY A C 1
ATOM 832 O O . GLY A 1 106 ? -4.912 2.440 15.020 1.00 91.88 106 GLY A O 1
ATOM 833 N N . VAL A 1 107 ? -4.926 0.240 14.570 1.00 91.69 107 VAL A N 1
ATOM 834 C CA . VAL A 1 107 ? -6.351 0.029 14.852 1.00 91.69 107 VAL A CA 1
ATOM 835 C C . VAL A 1 107 ? -6.572 -0.053 16.373 1.00 91.69 107 VAL A C 1
ATOM 837 O O . VAL A 1 107 ? -5.922 -0.874 17.030 1.00 91.69 107 VAL A O 1
ATOM 840 N N . PRO A 1 108 ? -7.463 0.764 16.964 1.00 90.12 108 PRO A N 1
ATOM 841 C CA . PRO A 1 108 ? -7.775 0.704 18.390 1.00 90.12 108 PRO A CA 1
ATOM 842 C C . PRO A 1 108 ? -8.469 -0.607 18.759 1.00 90.12 108 PRO A C 1
ATOM 844 O O . PRO A 1 108 ? -9.441 -1.016 18.129 1.00 90.12 108 PRO A O 1
ATOM 847 N N . GLY A 1 109 ? -7.980 -1.271 19.808 1.00 87.75 109 GLY A N 1
ATOM 848 C CA . GLY A 1 109 ? -8.506 -2.571 20.234 1.00 87.75 109 GLY A CA 1
ATOM 849 C C . GLY A 1 109 ? -9.876 -2.514 20.919 1.00 87.75 109 GLY A C 1
ATOM 850 O O . GLY A 1 109 ? -10.495 -3.553 21.126 1.00 87.75 109 GLY A O 1
ATOM 851 N N . ASP A 1 110 ? -10.355 -1.332 21.293 1.00 89.31 110 ASP A N 1
ATOM 852 C CA . ASP A 1 110 ? -11.637 -1.089 21.964 1.00 89.31 110 ASP A CA 1
ATOM 853 C C . ASP A 1 110 ? -12.770 -0.709 20.998 1.00 89.31 110 ASP A C 1
ATOM 855 O O . ASP A 1 110 ? -13.921 -0.593 21.417 1.00 89.31 110 ASP A O 1
ATOM 859 N N . VAL A 1 111 ? -12.470 -0.578 19.706 1.00 87.69 111 VAL A N 1
ATOM 860 C CA . VAL A 1 111 ? -13.455 -0.300 18.658 1.00 87.69 111 VAL A CA 1
ATOM 861 C C . VAL A 1 111 ? -13.976 -1.618 18.080 1.00 87.69 111 VAL A C 1
ATOM 863 O O . VAL A 1 111 ? -13.201 -2.541 17.829 1.00 87.69 111 VAL A O 1
ATOM 866 N N . SER A 1 112 ? -15.298 -1.716 17.913 1.00 87.00 112 SER A N 1
ATOM 867 C CA . SER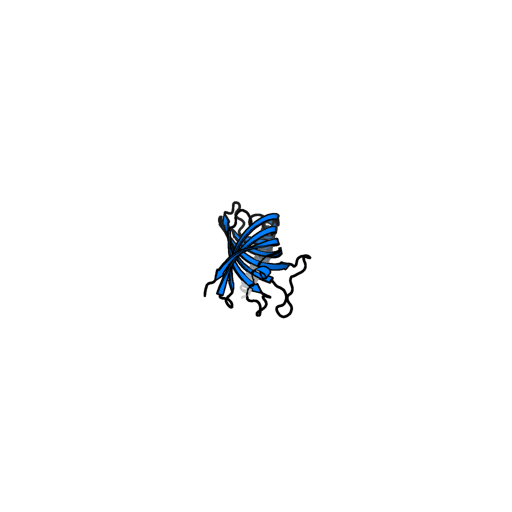 A 1 112 ? -15.984 -2.884 17.334 1.00 87.00 112 SER A CA 1
ATOM 868 C C . SER A 1 112 ? -16.307 -2.727 15.846 1.00 87.00 112 SER A C 1
ATOM 870 O O . SER A 1 112 ? -16.588 -3.701 15.161 1.00 87.00 112 SER A O 1
ATOM 872 N N . ASP A 1 113 ? -16.327 -1.491 15.345 1.00 89.19 113 ASP A N 1
ATOM 873 C CA . ASP A 1 113 ? -16.525 -1.201 13.928 1.00 89.19 113 ASP A CA 1
ATOM 874 C C . ASP A 1 113 ? -15.395 -0.312 13.422 1.00 89.19 113 ASP A C 1
ATOM 876 O O . ASP A 1 113 ? -15.318 0.877 13.737 1.00 89.19 113 ASP A O 1
ATOM 880 N N . ILE A 1 114 ? -14.512 -0.910 12.628 1.00 91.69 114 ILE A N 1
ATOM 881 C CA . ILE A 1 114 ? -13.351 -0.234 12.054 1.00 91.69 114 ILE A CA 1
ATOM 882 C C . ILE A 1 114 ? -13.638 0.344 10.660 1.00 91.69 114 ILE A C 1
ATOM 884 O O . ILE A 1 114 ? -12.727 0.866 10.024 1.00 91.69 114 ILE A O 1
ATOM 888 N N . SER A 1 115 ? -14.892 0.310 10.183 1.00 92.06 115 SER A N 1
ATOM 889 C CA . SER A 1 115 ? -15.284 0.830 8.860 1.00 92.06 115 SER A CA 1
ATOM 890 C C . SER A 1 115 ? -14.824 2.270 8.635 1.00 92.06 115 SER A C 1
ATOM 892 O O . SER A 1 115 ? -14.247 2.587 7.599 1.00 92.06 115 SER A O 1
ATOM 894 N N . GLY A 1 116 ? -15.040 3.136 9.630 1.00 88.75 116 GLY A N 1
ATOM 895 C CA . GLY A 1 116 ? -14.647 4.546 9.561 1.00 88.75 116 GLY A CA 1
ATOM 896 C C . GLY A 1 116 ? -13.138 4.783 9.643 1.00 88.75 116 GLY A C 1
ATOM 897 O O . GLY A 1 116 ? -12.692 5.880 9.338 1.00 88.75 116 GLY A O 1
ATOM 898 N N . LEU A 1 117 ? -12.367 3.773 10.055 1.00 89.19 117 LEU A N 1
ATOM 899 C CA . LEU A 1 117 ? -10.905 3.824 10.095 1.00 89.19 117 LEU A CA 1
ATOM 900 C C . LEU A 1 117 ? -10.295 3.346 8.771 1.00 89.19 117 LEU A C 1
ATOM 902 O O . LEU A 1 117 ? -9.247 3.827 8.359 1.00 89.19 117 LEU A O 1
ATOM 906 N N . LEU A 1 118 ? -10.939 2.381 8.113 1.00 91.62 118 LEU A N 1
ATOM 907 C CA . LEU A 1 118 ? -10.486 1.821 6.837 1.00 91.62 118 LEU A CA 1
ATOM 908 C C . LEU A 1 118 ? -10.874 2.682 5.625 1.00 91.62 118 LEU A C 1
ATOM 910 O O . LEU A 1 118 ? -10.276 2.535 4.561 1.00 91.62 118 LEU A O 1
ATOM 914 N N . ALA A 1 119 ? -11.886 3.540 5.762 1.00 93.56 119 ALA A N 1
ATOM 915 C CA . ALA A 1 119 ? -12.289 4.487 4.729 1.00 93.56 119 ALA A CA 1
ATOM 916 C C . ALA A 1 119 ? -11.615 5.851 4.909 1.00 93.56 119 ALA A C 1
ATOM 918 O O . ALA A 1 119 ? -11.386 6.303 6.030 1.00 93.56 119 ALA A O 1
ATOM 919 N N . GLY A 1 120 ? -11.385 6.538 3.793 1.00 94.19 120 GLY A N 1
ATOM 920 C CA . GLY A 1 120 ? -10.852 7.895 3.762 1.00 94.19 120 GLY A CA 1
ATOM 921 C C . GLY A 1 120 ? -9.586 8.034 2.928 1.00 94.19 120 GLY A C 1
ATOM 922 O O . GLY A 1 120 ? -9.186 7.128 2.194 1.00 94.19 120 GLY A O 1
ATOM 923 N N . SER A 1 121 ? -8.987 9.215 3.030 1.00 96.19 121 SER A N 1
ATOM 924 C CA . SER A 1 121 ? -7.804 9.599 2.269 1.00 96.19 121 SER A CA 1
ATOM 925 C C . SER A 1 121 ? -6.550 8.904 2.790 1.00 96.19 121 SER A C 1
ATOM 927 O O . SER A 1 121 ? -6.343 8.801 4.000 1.00 96.19 121 SER A O 1
ATOM 929 N N . GLN A 1 122 ? -5.669 8.498 1.882 1.00 95.81 122 GLN A N 1
ATOM 930 C CA . GLN A 1 122 ? -4.380 7.903 2.214 1.00 95.81 122 GLN A CA 1
ATOM 931 C C . GLN A 1 122 ? -3.250 8.493 1.366 1.00 95.81 122 GLN A C 1
ATOM 933 O O . GLN A 1 122 ? -3.454 8.965 0.244 1.00 95.81 122 GLN A O 1
ATOM 938 N N . PHE A 1 123 ? -2.040 8.462 1.920 1.00 95.44 123 PHE A N 1
ATOM 939 C CA . PHE A 1 123 ? -0.802 8.695 1.184 1.00 95.44 123 PHE A CA 1
ATOM 940 C C . PHE A 1 123 ? -0.089 7.368 0.949 1.00 95.44 123 PHE A C 1
ATOM 942 O O . PHE A 1 123 ? 0.251 6.676 1.909 1.00 95.44 123 PHE A O 1
ATOM 949 N N . ASP A 1 124 ? 0.205 7.064 -0.311 1.00 94.25 124 ASP A N 1
ATOM 950 C CA . ASP A 1 124 ? 0.777 5.791 -0.731 1.00 94.25 124 ASP A CA 1
ATOM 951 C C . ASP A 1 124 ? 2.226 5.946 -1.180 1.00 94.25 124 ASP A C 1
ATOM 953 O O . ASP A 1 124 ? 2.584 6.844 -1.946 1.00 94.25 124 ASP A O 1
ATOM 957 N N . ALA A 1 125 ? 3.055 5.000 -0.761 1.00 91.75 125 ALA A N 1
ATOM 958 C CA . ALA A 1 125 ? 4.409 4.816 -1.238 1.00 91.75 125 ALA A CA 1
ATOM 959 C C . ALA A 1 125 ? 4.664 3.334 -1.507 1.00 91.75 125 ALA A C 1
ATOM 961 O O . ALA A 1 125 ? 4.391 2.482 -0.664 1.00 91.75 125 ALA A O 1
ATOM 962 N N . SER A 1 126 ? 5.231 2.996 -2.657 1.00 90.00 126 SER A N 1
ATOM 963 C CA . SER A 1 126 ? 5.613 1.619 -2.956 1.00 90.00 126 SER A CA 1
ATOM 964 C C . SER A 1 126 ? 6.945 1.546 -3.686 1.00 90.00 126 SER A C 1
ATOM 966 O O . SER A 1 126 ? 7.402 2.509 -4.300 1.00 90.00 126 SER A O 1
ATOM 968 N N . ALA A 1 127 ? 7.596 0.396 -3.579 1.00 87.19 127 ALA A N 1
ATOM 969 C CA . ALA A 1 127 ? 8.783 0.054 -4.342 1.00 87.19 127 ALA A CA 1
ATOM 970 C C . ALA A 1 127 ? 8.580 -1.321 -4.971 1.00 87.19 127 ALA A C 1
ATOM 972 O O . ALA A 1 127 ? 8.061 -2.226 -4.317 1.00 87.19 127 ALA A O 1
ATOM 973 N N . GLU A 1 128 ? 9.005 -1.479 -6.218 1.00 85.31 128 GLU A N 1
ATOM 974 C CA . GLU A 1 128 ? 8.870 -2.713 -6.984 1.00 85.31 128 GLU A CA 1
ATOM 975 C C . GLU A 1 128 ? 10.220 -3.106 -7.592 1.00 85.31 128 GLU A C 1
ATOM 977 O O . GLU A 1 128 ? 10.974 -2.264 -8.089 1.00 85.31 128 GLU A O 1
ATOM 982 N N . ILE A 1 129 ? 10.512 -4.405 -7.539 1.00 82.50 129 ILE A N 1
ATOM 983 C CA . ILE A 1 129 ? 11.575 -5.045 -8.309 1.00 82.50 129 ILE A CA 1
ATOM 984 C C . ILE A 1 129 ? 10.967 -6.158 -9.148 1.00 82.50 129 ILE A C 1
ATOM 986 O O . ILE A 1 129 ? 10.281 -7.035 -8.623 1.00 82.50 129 ILE A O 1
ATOM 990 N N . GLY A 1 130 ? 11.243 -6.148 -10.442 1.00 79.00 130 GLY A N 1
ATOM 991 C CA . GLY A 1 130 ? 10.732 -7.143 -11.367 1.00 79.00 130 GLY A CA 1
ATOM 992 C C . GLY A 1 130 ? 11.794 -7.688 -12.299 1.00 79.00 130 GLY A C 1
ATOM 993 O O . GLY A 1 130 ? 12.883 -7.132 -12.460 1.00 79.00 130 GLY A O 1
ATOM 994 N N . LEU A 1 131 ? 11.456 -8.820 -12.898 1.00 73.50 131 LEU A N 1
ATOM 995 C CA . LEU A 1 131 ? 12.163 -9.365 -14.041 1.00 73.50 131 LEU A CA 1
ATOM 996 C C . LEU A 1 131 ? 11.222 -9.303 -15.233 1.00 73.50 131 LEU A C 1
ATOM 998 O O . LEU A 1 131 ? 10.053 -9.685 -15.133 1.00 73.50 131 LEU A O 1
ATOM 1002 N N . ASP A 1 132 ? 11.761 -8.862 -16.358 1.00 68.69 132 ASP A N 1
ATOM 1003 C CA . ASP A 1 132 ? 11.023 -8.795 -17.604 1.00 68.69 132 ASP A CA 1
ATOM 1004 C C . ASP A 1 132 ? 11.696 -9.667 -18.668 1.00 68.69 132 ASP A C 1
ATOM 1006 O O . ASP A 1 132 ? 12.860 -9.493 -19.044 1.00 68.69 132 ASP A O 1
ATOM 1010 N N . ALA A 1 133 ? 10.934 -10.661 -19.118 1.00 58.34 133 ALA A N 1
ATOM 1011 C CA . ALA A 1 133 ? 11.304 -11.576 -20.185 1.00 58.34 133 ALA A CA 1
ATOM 1012 C C . ALA A 1 133 ? 10.078 -11.890 -21.062 1.00 58.34 133 ALA A C 1
ATOM 1014 O O . ALA A 1 133 ? 9.693 -13.052 -21.179 1.00 58.34 133 ALA A O 1
ATOM 1015 N N . PHE A 1 134 ? 9.473 -10.859 -21.675 1.00 62.34 134 PHE A N 1
ATOM 1016 C CA . PHE A 1 134 ? 8.215 -10.868 -22.465 1.00 62.34 134 PHE A CA 1
ATOM 1017 C C . PHE A 1 134 ? 6.925 -10.858 -21.630 1.00 62.34 134 PHE A C 1
ATOM 1019 O O . PHE A 1 134 ? 5.902 -10.333 -22.071 1.00 62.34 134 PHE A O 1
ATOM 1026 N N . ALA A 1 135 ? 6.974 -11.417 -20.426 1.00 66.56 135 ALA A N 1
ATOM 1027 C CA . ALA A 1 135 ? 6.002 -11.185 -19.370 1.00 66.56 135 ALA A CA 1
ATOM 1028 C C . ALA A 1 135 ? 6.747 -10.603 -18.171 1.00 66.56 135 ALA A C 1
ATOM 1030 O O . ALA A 1 135 ? 7.860 -11.035 -17.858 1.00 66.56 135 ALA A O 1
ATOM 1031 N N . GLU A 1 136 ? 6.129 -9.630 -17.520 1.00 72.94 136 GLU A N 1
ATOM 1032 C CA . GLU A 1 136 ? 6.683 -8.981 -16.348 1.00 72.94 136 GLU A CA 1
ATOM 1033 C C . GLU A 1 136 ? 6.159 -9.661 -15.086 1.00 72.94 136 GLU A C 1
ATOM 1035 O O . GLU A 1 136 ? 4.946 -9.831 -14.919 1.00 72.94 136 GLU A O 1
ATOM 1040 N N . VAL A 1 137 ? 7.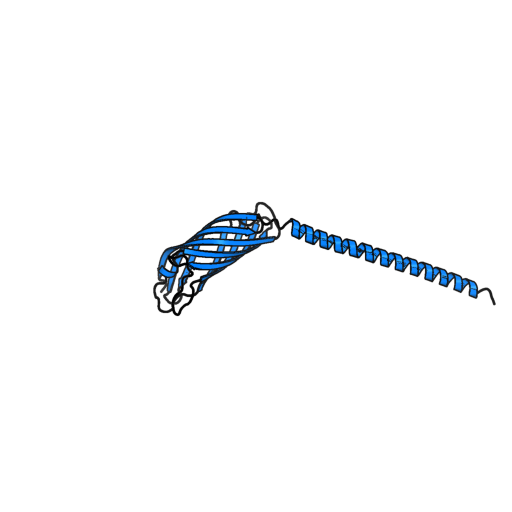083 -10.048 -14.206 1.00 80.12 137 VAL A N 1
ATOM 1041 C CA . VAL A 1 137 ? 6.775 -10.510 -12.851 1.00 80.12 137 VAL A CA 1
ATOM 1042 C C . VAL A 1 137 ? 7.531 -9.629 -11.870 1.00 80.12 137 VAL A C 1
ATOM 1044 O O . VAL A 1 137 ? 8.764 -9.600 -11.881 1.00 80.12 137 VAL A O 1
ATOM 1047 N N . GLY A 1 138 ? 6.785 -8.924 -11.025 1.00 81.88 138 GLY A N 1
ATOM 1048 C CA . GLY A 1 138 ? 7.316 -7.953 -10.075 1.00 81.88 138 GLY A CA 1
ATOM 1049 C C . GLY A 1 138 ? 6.945 -8.285 -8.640 1.00 81.88 138 GLY A C 1
ATOM 1050 O O . GLY A 1 138 ? 5.808 -8.642 -8.359 1.00 81.88 138 GLY A O 1
ATOM 1051 N N . PHE A 1 139 ? 7.888 -8.142 -7.718 1.00 85.75 139 PHE A N 1
ATOM 1052 C CA . PHE A 1 139 ? 7.619 -8.149 -6.286 1.00 85.75 139 PHE A CA 1
ATOM 1053 C C . PHE A 1 139 ? 7.629 -6.710 -5.781 1.00 85.75 139 PHE A C 1
ATOM 1055 O O . PHE A 1 139 ? 8.626 -5.997 -5.915 1.00 85.75 139 PHE A O 1
ATOM 1062 N N . GLY A 1 140 ? 6.510 -6.298 -5.198 1.00 87.12 140 GLY A N 1
ATOM 1063 C CA . GLY A 1 140 ? 6.304 -4.966 -4.663 1.00 87.12 140 GLY A CA 1
ATOM 1064 C C . GLY A 1 140 ? 6.177 -4.970 -3.147 1.00 87.12 140 GLY A C 1
ATOM 1065 O O . GLY A 1 140 ? 5.658 -5.911 -2.540 1.00 87.12 140 GLY A O 1
ATOM 1066 N N . LYS A 1 141 ? 6.629 -3.883 -2.529 1.00 91.81 141 LYS A N 1
ATOM 1067 C CA . LYS A 1 141 ? 6.318 -3.554 -1.143 1.00 91.81 141 LYS A CA 1
ATOM 1068 C C . LYS A 1 141 ? 5.665 -2.183 -1.095 1.00 91.81 141 LYS A C 1
ATOM 1070 O O . LYS A 1 141 ? 6.225 -1.218 -1.606 1.00 91.81 141 LYS A O 1
ATOM 1075 N N . GLY A 1 142 ? 4.490 -2.123 -0.487 1.00 91.94 142 GLY A N 1
ATOM 1076 C CA . GLY A 1 142 ? 3.696 -0.918 -0.311 1.00 91.94 142 GLY A CA 1
ATOM 1077 C C . GLY A 1 142 ? 3.654 -0.481 1.147 1.00 91.94 142 GLY A C 1
ATOM 1078 O O . GLY A 1 142 ? 3.727 -1.292 2.075 1.00 91.94 142 GLY A O 1
ATOM 1079 N N . PHE A 1 143 ? 3.528 0.818 1.329 1.00 94.31 143 PHE A N 1
ATOM 1080 C CA . PHE A 1 143 ? 3.294 1.492 2.585 1.00 94.31 143 PHE A CA 1
ATOM 1081 C C . PHE A 1 143 ? 2.255 2.576 2.329 1.00 94.31 143 PHE A C 1
ATOM 1083 O O . PHE A 1 143 ? 2.428 3.383 1.421 1.00 94.31 143 PHE A O 1
ATOM 1090 N N . SER A 1 144 ? 1.190 2.587 3.114 1.00 94.50 144 SER A N 1
ATOM 1091 C CA . SER A 1 144 ? 0.146 3.596 3.019 1.00 94.50 144 SER A CA 1
ATOM 1092 C C . SER A 1 144 ? -0.137 4.180 4.392 1.00 94.50 144 SER A C 1
ATOM 1094 O O . SER A 1 144 ? -0.125 3.450 5.383 1.00 94.50 144 SER A O 1
ATOM 1096 N N . VAL A 1 145 ? -0.337 5.490 4.476 1.00 96.06 145 VAL A N 1
ATOM 1097 C CA . VAL A 1 145 ? -0.647 6.199 5.723 1.00 96.06 145 VAL A CA 1
ATOM 1098 C C . VAL A 1 145 ? -2.032 6.799 5.596 1.00 96.06 145 VAL A C 1
ATOM 1100 O O . VAL A 1 145 ? -2.268 7.588 4.682 1.00 96.06 145 VAL A O 1
ATOM 1103 N N . ALA A 1 146 ? -2.916 6.466 6.534 1.00 95.25 146 ALA A N 1
ATOM 1104 C CA . ALA A 1 146 ? -4.230 7.085 6.604 1.00 95.25 146 ALA A CA 1
ATOM 1105 C C . ALA A 1 146 ? -4.086 8.564 6.975 1.00 95.25 146 ALA A C 1
ATOM 1107 O O . ALA A 1 146 ? -3.277 8.919 7.838 1.00 95.25 146 ALA A O 1
ATOM 1108 N N . LEU A 1 147 ? -4.867 9.422 6.328 1.00 95.50 147 LEU A N 1
ATOM 1109 C CA . LEU A 1 147 ? -4.872 10.861 6.552 1.00 95.50 147 LEU A CA 1
ATOM 1110 C C . LEU A 1 147 ? -6.201 11.295 7.174 1.00 95.50 147 LEU A C 1
ATOM 1112 O O . LEU A 1 147 ? -7.260 10.755 6.860 1.00 95.50 147 LEU A O 1
ATOM 1116 N N . ASP A 1 148 ? -6.149 12.289 8.054 1.00 93.56 148 ASP A N 1
ATOM 1117 C CA . ASP A 1 148 ? -7.340 12.964 8.557 1.00 93.56 148 ASP A CA 1
ATOM 1118 C C . ASP A 1 148 ? -7.913 13.962 7.529 1.00 93.56 148 ASP A C 1
ATOM 1120 O O . ASP A 1 148 ? -7.382 14.159 6.432 1.00 93.56 148 ASP A O 1
ATOM 1124 N N . SER A 1 149 ? -9.013 14.628 7.888 1.00 91.81 149 SER A N 1
ATOM 1125 C CA . SER A 1 149 ? -9.665 15.630 7.033 1.00 91.81 149 SER A CA 1
ATOM 1126 C C . SER A 1 149 ? -8.804 16.861 6.726 1.00 91.81 149 SER A C 1
ATOM 1128 O O . SER A 1 149 ? -9.149 17.646 5.845 1.00 91.81 149 SER A O 1
ATOM 1130 N N . GLU A 1 150 ? -7.717 17.063 7.469 1.00 94.25 150 GLU A N 1
ATOM 1131 C CA . GLU A 1 150 ? -6.770 18.167 7.308 1.00 94.25 150 GLU A CA 1
ATOM 1132 C C . GLU A 1 150 ? -5.543 17.740 6.480 1.00 94.25 150 GLU A C 1
ATOM 1134 O O . GLU A 1 150 ? -4.713 18.579 6.129 1.00 94.25 150 GLU A O 1
ATOM 1139 N N . GLY A 1 151 ? -5.448 16.453 6.122 1.00 91.81 151 GLY A N 1
ATOM 1140 C CA . GLY A 1 151 ? -4.337 15.866 5.378 1.00 91.81 151 GLY A CA 1
ATOM 1141 C C . GLY A 1 151 ? -3.147 15.465 6.252 1.00 91.81 151 GLY A C 1
ATOM 1142 O O . GLY A 1 151 ? -2.076 15.179 5.714 1.00 91.81 151 GLY A O 1
ATOM 1143 N N . ASN A 1 152 ? -3.295 15.445 7.580 1.00 95.06 152 ASN A N 1
ATOM 1144 C CA . ASN A 1 152 ? -2.249 14.987 8.490 1.00 95.06 152 ASN A CA 1
ATOM 1145 C C . ASN A 1 152 ? -2.358 13.472 8.723 1.00 95.06 152 ASN A C 1
ATOM 1147 O O . ASN A 1 152 ? -3.453 12.920 8.634 1.00 95.06 152 ASN A O 1
ATOM 1151 N N . PRO A 1 153 ? -1.255 12.782 9.072 1.00 94.75 153 PRO A N 1
ATOM 1152 C CA . PRO A 1 153 ? -1.308 11.372 9.441 1.00 94.75 153 PRO A CA 1
ATOM 1153 C C . PRO A 1 153 ? -2.307 11.107 10.573 1.00 94.75 153 PRO A C 1
ATOM 1155 O O . PRO A 1 153 ? -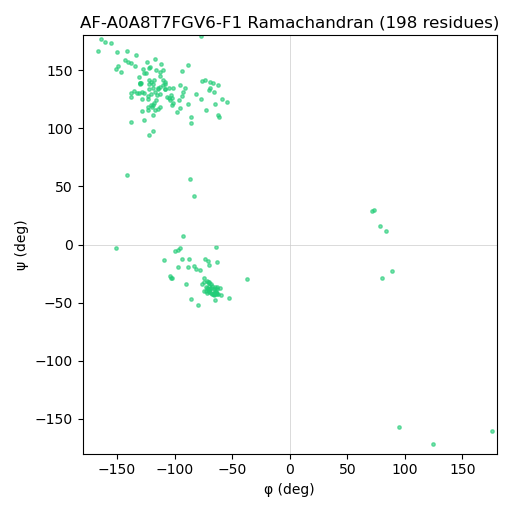2.180 11.660 11.668 1.00 94.75 153 PRO A O 1
ATOM 1158 N N . TYR A 1 154 ? -3.269 10.223 10.315 1.00 92.62 154 TYR A N 1
ATOM 1159 C CA . TYR A 1 154 ? -4.326 9.879 11.253 1.00 92.62 154 TYR A CA 1
ATOM 1160 C C . TYR A 1 1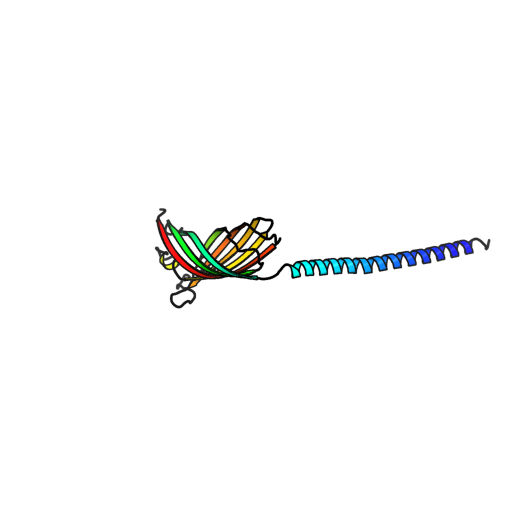54 ? -3.737 9.184 12.483 1.00 92.62 154 TYR A C 1
ATOM 1162 O O . TYR A 1 154 ? -3.082 8.139 12.386 1.00 92.62 154 TYR A O 1
ATOM 1170 N N . TYR A 1 155 ? -3.968 9.774 13.653 1.00 92.75 155 TYR A N 1
ATOM 1171 C CA . TYR A 1 155 ? -3.452 9.296 14.929 1.00 92.75 155 TYR A CA 1
ATOM 1172 C C . TYR A 1 155 ? -4.598 8.986 15.883 1.00 92.75 155 TYR A C 1
ATOM 1174 O O . TYR A 1 155 ? -5.451 9.834 16.141 1.00 92.75 155 TYR A O 1
ATOM 1182 N N . THR A 1 156 ? -4.576 7.795 16.478 1.00 90.31 156 THR A N 1
ATOM 1183 C CA . THR A 1 156 ? -5.473 7.452 17.582 1.00 90.31 156 THR A CA 1
ATOM 1184 C C . THR A 1 156 ? -4.698 7.270 18.877 1.00 90.31 156 THR A C 1
ATOM 1186 O O . THR A 1 156 ? -3.713 6.528 18.951 1.00 90.31 156 THR A O 1
ATOM 1189 N N . LEU A 1 157 ? -5.163 7.937 19.934 1.00 89.62 157 LEU A N 1
ATOM 1190 C CA . LEU A 1 157 ? -4.573 7.818 21.260 1.00 89.62 157 LEU A CA 1
ATOM 1191 C C . LEU A 1 157 ? -4.618 6.356 21.730 1.00 89.62 157 LEU A C 1
ATOM 1193 O O . LEU A 1 157 ? -5.674 5.738 21.762 1.00 89.62 157 LEU A O 1
ATOM 1197 N N . GLY A 1 158 ? -3.459 5.806 22.095 1.00 89.19 158 GLY A N 1
ATOM 1198 C CA . GLY A 1 158 ? -3.326 4.419 22.557 1.00 89.19 158 GLY A CA 1
ATOM 1199 C C . GLY A 1 158 ? -3.073 3.383 21.454 1.00 89.19 158 GLY A C 1
ATOM 1200 O O . GLY A 1 158 ? -2.470 2.355 21.752 1.00 89.19 158 GLY A O 1
ATOM 1201 N N . ALA A 1 159 ? -3.433 3.663 20.197 1.00 90.38 159 ALA A N 1
ATOM 1202 C CA . ALA A 1 159 ? -3.171 2.774 19.057 1.00 90.38 159 ALA A CA 1
ATOM 1203 C C . ALA A 1 159 ? -2.012 3.260 18.164 1.00 90.38 159 ALA A C 1
ATOM 1205 O O . ALA A 1 159 ? -1.306 2.451 17.564 1.00 90.38 159 ALA A O 1
ATOM 1206 N N . GLY A 1 160 ? -1.758 4.573 18.139 1.00 93.81 160 GLY A N 1
ATOM 1207 C CA . GLY A 1 160 ? -0.702 5.193 17.342 1.00 93.81 160 GLY A CA 1
ATOM 1208 C C . GLY A 1 160 ? -1.198 5.706 15.991 1.00 93.81 160 GLY A C 1
ATOM 1209 O O . GLY A 1 160 ? -2.378 6.005 15.823 1.00 93.81 160 GLY A O 1
ATOM 1210 N N . TYR A 1 161 ? -0.271 5.846 15.042 1.00 94.75 161 TYR A N 1
ATOM 1211 C CA . TYR A 1 161 ? -0.606 6.204 13.665 1.00 94.75 161 TYR A CA 1
ATOM 1212 C C . TYR A 1 161 ? -1.190 5.012 12.926 1.00 94.75 161 TYR A C 1
ATOM 1214 O O . TYR A 1 161 ? -0.686 3.893 13.061 1.00 94.75 161 TYR A O 1
ATOM 1222 N N . MET A 1 162 ? -2.201 5.279 12.109 1.00 94.62 162 MET A N 1
ATOM 1223 C CA . MET A 1 162 ? -2.796 4.269 11.256 1.00 94.62 162 MET A CA 1
ATOM 1224 C C . MET A 1 162 ? -2.061 4.196 9.919 1.00 94.62 162 MET A C 1
ATOM 1226 O O . MET A 1 162 ? -1.937 5.184 9.193 1.00 94.62 162 MET A O 1
ATOM 1230 N N . TYR A 1 163 ? -1.532 3.016 9.614 1.00 95.00 163 TYR A N 1
ATOM 1231 C CA . TYR A 1 163 ? -0.805 2.766 8.376 1.00 95.00 163 TYR A CA 1
ATOM 1232 C C . TYR A 1 163 ? -0.974 1.320 7.931 1.00 95.00 163 TYR A C 1
ATOM 1234 O O . TYR A 1 163 ? -1.151 0.412 8.745 1.00 95.00 163 TYR A O 1
ATOM 1242 N N . THR A 1 164 ? -0.853 1.101 6.633 1.00 94.81 164 THR A N 1
ATOM 1243 C CA . THR A 1 164 ? -0.945 -0.206 6.001 1.00 94.81 164 THR A CA 1
ATOM 1244 C C . THR A 1 164 ? 0.403 -0.563 5.403 1.00 94.81 164 THR A C 1
ATOM 1246 O O . THR A 1 164 ? 1.041 0.247 4.734 1.00 94.81 164 THR A O 1
ATOM 1249 N N . THR A 1 165 ? 0.854 -1.792 5.632 1.00 95.38 165 THR A N 1
ATOM 1250 C CA . THR A 1 165 ? 1.977 -2.365 4.883 1.00 95.38 165 THR A CA 1
ATOM 1251 C C . THR A 1 165 ? 1.449 -3.425 3.938 1.00 95.38 165 THR A C 1
ATOM 1253 O O . THR A 1 165 ? 0.572 -4.200 4.308 1.00 95.38 165 THR A O 1
ATOM 1256 N N . ALA A 1 166 ? 1.965 -3.461 2.715 1.00 93.12 166 ALA A N 1
ATOM 1257 C CA . ALA A 1 166 ? 1.534 -4.402 1.694 1.00 93.12 166 ALA A CA 1
ATOM 1258 C C . ALA A 1 166 ? 2.736 -5.095 1.058 1.00 93.12 166 ALA A C 1
ATOM 1260 O O . ALA A 1 166 ? 3.787 -4.489 0.856 1.00 93.12 166 ALA A O 1
ATOM 1261 N N . ASN A 1 167 ? 2.564 -6.366 0.714 1.00 91.44 167 ASN A N 1
ATOM 1262 C CA . ASN A 1 167 ? 3.440 -7.073 -0.210 1.00 91.44 167 ASN A CA 1
ATOM 1263 C C . ASN A 1 167 ? 2.596 -7.459 -1.418 1.00 91.44 167 ASN A C 1
ATOM 1265 O O . ASN A 1 167 ? 1.509 -8.010 -1.244 1.00 91.44 167 ASN A O 1
ATOM 1269 N N . SER A 1 168 ? 3.088 -7.185 -2.617 1.00 88.88 168 SER A N 1
ATOM 1270 C CA . SER A 1 168 ? 2.380 -7.470 -3.858 1.00 88.88 168 SER A CA 1
ATOM 1271 C C . SER A 1 168 ? 3.245 -8.279 -4.814 1.00 88.88 168 SER A C 1
ATOM 1273 O O . SER A 1 168 ? 4.474 -8.210 -4.807 1.00 88.88 168 SER A O 1
ATOM 1275 N N . LEU A 1 169 ? 2.570 -9.068 -5.636 1.00 87.38 169 LEU A N 1
ATOM 1276 C CA . LEU A 1 169 ? 3.109 -9.724 -6.808 1.00 87.38 169 LEU A CA 1
ATOM 1277 C C . LEU A 1 169 ? 2.354 -9.166 -8.014 1.00 87.38 169 LEU A C 1
ATOM 1279 O O . LEU A 1 169 ? 1.131 -9.295 -8.105 1.00 87.38 169 LEU A O 1
ATOM 1283 N N . GLY A 1 170 ? 3.079 -8.483 -8.889 1.00 84.25 170 GLY A N 1
ATOM 1284 C CA . GLY A 1 170 ? 2.573 -7.902 -10.122 1.00 84.25 170 GLY A CA 1
ATOM 1285 C C . GLY A 1 170 ? 2.813 -8.838 -11.298 1.00 84.25 170 GLY A C 1
ATOM 1286 O O . GLY A 1 170 ? 3.899 -9.401 -11.432 1.00 84.25 170 GLY A O 1
ATOM 1287 N N . PHE A 1 171 ? 1.808 -8.971 -12.159 1.00 81.75 171 PHE A N 1
ATOM 1288 C CA . PHE A 1 171 ? 1.911 -9.646 -13.448 1.00 81.75 171 PHE A CA 1
ATOM 1289 C C . PHE A 1 171 ? 1.422 -8.710 -14.548 1.00 81.75 171 PHE A C 1
ATOM 1291 O O . PHE A 1 171 ? 0.327 -8.152 -14.446 1.00 81.75 171 PHE A O 1
ATOM 1298 N N . GLY A 1 172 ? 2.203 -8.558 -15.613 1.00 78.12 172 GLY A N 1
ATOM 1299 C CA . GLY A 1 172 ? 1.830 -7.703 -16.736 1.00 78.12 172 GLY A CA 1
ATOM 1300 C C . GLY A 1 172 ? 2.415 -8.175 -18.066 1.00 78.12 172 GLY A C 1
ATOM 1301 O O . GLY A 1 172 ? 3.469 -8.815 -18.090 1.00 78.12 172 GLY A O 1
ATOM 1302 N N . PRO A 1 173 ? 1.743 -7.897 -19.194 1.00 68.94 173 PRO A N 1
ATOM 1303 C CA . PRO A 1 173 ? 2.363 -8.041 -20.502 1.00 68.94 173 PRO A CA 1
ATOM 1304 C C . PRO A 1 173 ? 3.423 -6.948 -20.680 1.00 68.94 173 PRO A C 1
ATOM 1306 O O . PRO A 1 173 ? 3.135 -5.777 -20.441 1.00 68.94 173 PRO A O 1
ATOM 1309 N N . ASN A 1 174 ? 4.620 -7.307 -21.152 1.00 66.25 174 ASN A N 1
ATOM 1310 C CA . ASN A 1 174 ? 5.633 -6.312 -21.495 1.00 66.25 174 ASN A CA 1
ATOM 1311 C C . ASN A 1 174 ? 5.817 -6.219 -23.009 1.00 66.25 174 ASN A C 1
ATOM 1313 O O . ASN A 1 174 ? 5.908 -7.227 -23.713 1.00 66.25 174 ASN A O 1
ATOM 1317 N N . ALA A 1 175 ? 5.857 -4.992 -23.520 1.00 57.78 175 ALA A N 1
ATOM 1318 C CA . ALA A 1 175 ? 6.093 -4.728 -24.932 1.00 57.78 175 ALA A CA 1
ATOM 1319 C C . ALA A 1 175 ? 7.591 -4.611 -25.268 1.00 57.78 175 ALA A C 1
ATOM 1321 O O . ALA A 1 175 ? 7.954 -4.737 -26.439 1.00 57.78 175 ALA A O 1
ATOM 1322 N N . VAL A 1 176 ? 8.458 -4.360 -24.277 1.00 63.34 176 VAL A N 1
ATOM 1323 C CA . VAL A 1 176 ? 9.891 -4.104 -24.486 1.00 63.34 176 VAL A CA 1
ATOM 1324 C C . VAL A 1 176 ? 10.709 -4.841 -23.419 1.00 63.34 176 VAL A C 1
ATOM 1326 O O . VAL A 1 176 ? 10.754 -4.365 -22.296 1.00 63.34 176 VAL A O 1
ATOM 1329 N N . PRO A 1 177 ? 11.390 -5.952 -23.764 1.00 60.38 177 PRO A N 1
ATOM 1330 C CA . PRO A 1 177 ? 12.174 -6.739 -22.815 1.00 60.38 177 PRO A CA 1
ATOM 1331 C C . PRO A 1 177 ? 13.332 -5.941 -22.193 1.00 60.38 177 PRO A C 1
ATOM 1333 O O . PRO A 1 177 ? 14.341 -5.690 -22.856 1.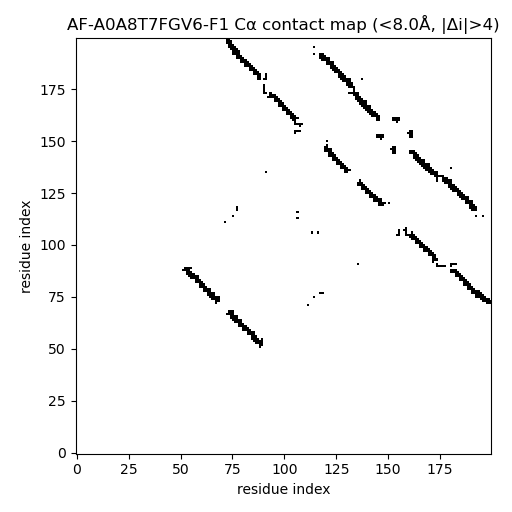00 60.38 177 PRO A O 1
ATOM 1336 N N . ASN A 1 178 ? 13.226 -5.609 -20.911 1.00 61.62 178 ASN A N 1
ATOM 1337 C CA . ASN A 1 178 ? 14.258 -4.989 -20.090 1.00 61.62 178 ASN A CA 1
ATOM 1338 C C . ASN A 1 178 ? 14.535 -5.892 -18.887 1.00 61.62 178 ASN A C 1
ATOM 1340 O O . ASN A 1 178 ? 13.868 -5.796 -17.872 1.00 61.62 178 ASN A O 1
ATOM 1344 N N . ALA A 1 179 ? 15.543 -6.761 -18.993 1.00 66.94 179 ALA A N 1
ATOM 1345 C CA . ALA A 1 179 ? 15.846 -7.860 -18.062 1.00 66.94 179 ALA A CA 1
ATOM 1346 C C . ALA A 1 179 ? 15.631 -7.611 -16.547 1.00 66.94 179 ALA A C 1
ATOM 1348 O O . ALA A 1 179 ? 15.372 -8.571 -15.821 1.00 66.94 179 ALA A O 1
ATOM 1349 N N . ILE A 1 180 ? 15.773 -6.373 -16.057 1.00 70.00 180 ILE A N 1
ATOM 1350 C CA . ILE A 1 180 ? 15.495 -5.984 -14.671 1.00 70.00 180 ILE A CA 1
ATOM 1351 C C . ILE A 1 180 ? 14.651 -4.703 -14.657 1.00 70.00 180 ILE A C 1
ATOM 1353 O O . ILE A 1 180 ? 15.028 -3.700 -15.263 1.00 70.00 180 ILE A O 1
ATOM 1357 N N . GLU A 1 181 ? 13.564 -4.741 -13.890 1.00 74.94 181 GLU A N 1
ATOM 1358 C CA . GLU A 1 181 ? 12.643 -3.637 -13.628 1.00 74.94 181 GLU A CA 1
ATOM 1359 C C . GLU A 1 181 ? 12.865 -3.140 -12.192 1.00 74.94 181 GLU A C 1
ATOM 1361 O O . GLU A 1 181 ? 12.846 -3.930 -11.245 1.00 74.94 181 GLU A O 1
ATOM 1366 N N . LEU A 1 182 ? 13.095 -1.840 -12.012 1.00 78.75 182 LEU A N 1
ATOM 1367 C CA . LEU A 1 182 ? 13.209 -1.215 -10.693 1.00 78.75 182 LEU A CA 1
ATOM 1368 C C . LEU A 1 182 ? 12.464 0.109 -10.707 1.00 78.75 182 LEU A C 1
ATOM 1370 O O . LEU A 1 182 ? 12.719 0.956 -11.568 1.00 78.75 182 LEU A O 1
ATOM 1374 N N . GLY A 1 183 ? 11.610 0.322 -9.713 1.00 84.06 183 GLY A N 1
ATOM 1375 C CA . GLY A 1 183 ? 10.935 1.600 -9.572 1.00 84.06 183 GLY A CA 1
ATOM 1376 C C . GLY A 1 183 ? 10.248 1.801 -8.235 1.00 84.06 183 GLY A C 1
ATOM 1377 O O . GLY A 1 183 ? 10.086 0.881 -7.435 1.00 84.06 183 GLY A O 1
ATOM 1378 N N . GLY A 1 184 ? 9.872 3.049 -7.996 1.00 87.19 184 GLY A N 1
ATOM 1379 C CA . GLY A 1 184 ? 9.084 3.464 -6.847 1.00 87.19 184 GLY A CA 1
ATOM 1380 C C . GLY A 1 184 ? 7.857 4.243 -7.290 1.00 87.19 184 GLY A C 1
ATOM 1381 O O . GLY A 1 184 ? 7.900 4.953 -8.296 1.00 87.19 184 GLY A O 1
ATOM 1382 N N . GLN A 1 185 ? 6.772 4.117 -6.535 1.00 88.81 185 GLN A N 1
ATOM 1383 C CA . GLN A 1 185 ? 5.550 4.890 -6.718 1.00 88.81 185 GLN A CA 1
ATOM 1384 C C . GLN A 1 185 ? 5.293 5.734 -5.477 1.00 88.81 185 GLN A C 1
ATOM 1386 O O . GLN A 1 185 ? 5.509 5.280 -4.355 1.00 88.81 185 GLN A O 1
ATOM 1391 N N . LEU A 1 186 ? 4.820 6.957 -5.691 1.00 93.12 186 LEU A N 1
ATOM 1392 C CA . LEU A 1 186 ? 4.267 7.823 -4.656 1.00 93.12 186 LEU A CA 1
ATOM 1393 C C . LEU A 1 186 ? 2.919 8.345 -5.141 1.00 93.12 186 LEU A C 1
ATOM 1395 O O . LEU A 1 186 ? 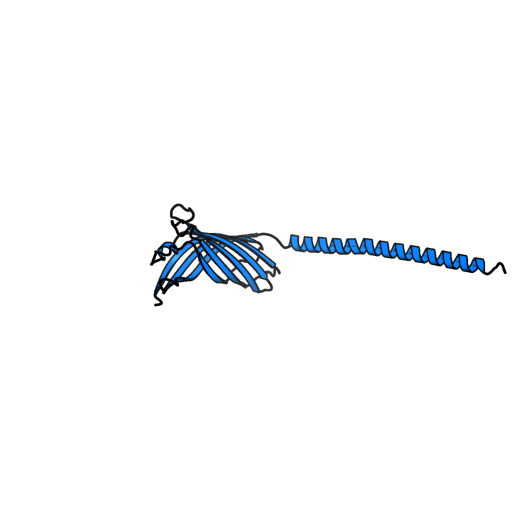2.792 8.719 -6.309 1.00 93.12 186 LEU A O 1
ATOM 1399 N N . GLY A 1 187 ? 1.923 8.386 -4.269 1.00 93.50 187 GLY A N 1
ATOM 1400 C CA . GLY A 1 187 ? 0.570 8.737 -4.669 1.00 93.50 187 GLY A CA 1
ATOM 1401 C C . GLY A 1 187 ? -0.336 9.101 -3.509 1.00 93.50 187 GLY A C 1
ATOM 1402 O O . GLY A 1 187 ? 0.054 9.065 -2.344 1.00 93.50 187 GLY A O 1
ATOM 1403 N N . GLY A 1 188 ? -1.551 9.483 -3.870 1.00 94.44 188 GLY A N 1
ATOM 1404 C CA . GLY A 1 188 ? -2.652 9.634 -2.936 1.00 94.44 188 GLY A CA 1
ATOM 1405 C C . GLY A 1 188 ? -3.823 8.787 -3.400 1.00 94.44 188 GLY A C 1
ATOM 1406 O O . GLY A 1 188 ? -4.036 8.615 -4.608 1.00 94.44 188 GLY A O 1
ATOM 1407 N N . SER A 1 189 ? -4.585 8.284 -2.444 1.00 95.44 189 SER A N 1
ATOM 1408 C CA . SER A 1 189 ? -5.765 7.474 -2.703 1.00 95.44 189 SER A CA 1
ATOM 1409 C C . SER A 1 189 ? -6.890 7.781 -1.736 1.00 95.44 189 SER A C 1
ATOM 1411 O O . SER A 1 189 ? -6.708 8.469 -0.732 1.00 95.44 189 SER A O 1
ATOM 1413 N N . GLU A 1 190 ? -8.073 7.297 -2.084 1.00 96.19 190 GLU A N 1
ATOM 1414 C CA . GLU A 1 190 ? -9.257 7.352 -1.249 1.00 96.19 190 GLU A CA 1
ATOM 1415 C C . GLU A 1 190 ? -9.893 5.963 -1.203 1.00 96.19 190 GLU A C 1
ATOM 1417 O O . GLU A 1 190 ? -10.077 5.312 -2.240 1.00 96.19 190 GLU A O 1
ATOM 1422 N N . SER A 1 191 ? -10.194 5.505 0.010 1.00 95.81 191 SER A N 1
ATOM 1423 C CA . SER A 1 191 ? -10.767 4.187 0.271 1.00 95.81 191 SER A CA 1
ATOM 1424 C C . SER A 1 191 ? -12.208 4.282 0.737 1.00 95.81 191 SER A C 1
ATOM 1426 O O . SER A 1 191 ? -12.573 5.133 1.550 1.00 95.81 191 SER A O 1
ATOM 1428 N N . PHE A 1 192 ? -13.020 3.345 0.262 1.00 95.50 192 PHE A N 1
ATOM 1429 C CA . PHE A 1 192 ? -14.449 3.265 0.520 1.00 95.50 192 PHE A CA 1
ATOM 1430 C C . PHE A 1 192 ? -14.798 1.866 1.020 1.00 95.50 192 PHE A C 1
ATOM 1432 O O . PHE A 1 192 ? -14.420 0.866 0.406 1.00 95.50 192 PHE A O 1
ATOM 1439 N N . ILE A 1 193 ? -15.560 1.779 2.113 1.00 96.50 193 ILE A N 1
ATOM 1440 C CA . ILE A 1 193 ? -16.168 0.510 2.517 1.00 96.50 193 ILE A CA 1
ATOM 1441 C C . ILE A 1 193 ? -17.313 0.200 1.559 1.00 96.50 193 ILE A C 1
ATOM 1443 O O . ILE A 1 193 ? -18.323 0.904 1.533 1.00 96.50 193 ILE A O 1
ATOM 1447 N N . MET A 1 194 ? -17.166 -0.883 0.805 1.00 96.94 194 MET A N 1
ATOM 1448 C CA . MET A 1 194 ? -18.209 -1.375 -0.089 1.00 96.94 194 MET A CA 1
ATOM 1449 C C . MET A 1 194 ? -19.175 -2.274 0.671 1.00 96.94 194 MET A C 1
ATOM 1451 O O . MET A 1 194 ? -20.391 -2.103 0.576 1.00 96.94 194 MET A O 1
ATOM 1455 N N . TRP A 1 195 ? -18.632 -3.211 1.454 1.00 95.56 195 TRP A N 1
ATOM 1456 C CA . TRP A 1 195 ? -19.413 -4.167 2.234 1.00 95.56 195 TRP A CA 1
ATOM 1457 C C . TRP A 1 195 ? -18.728 -4.525 3.550 1.00 95.56 195 TRP A C 1
ATOM 1459 O O . TRP A 1 195 ? -17.503 -4.603 3.624 1.00 95.56 195 TRP A O 1
ATOM 1469 N N . VAL A 1 196 ? -19.550 -4.814 4.560 1.00 95.75 196 VAL A N 1
ATOM 1470 C CA . VAL A 1 196 ? -19.142 -5.442 5.820 1.00 95.75 196 VAL A CA 1
ATOM 1471 C C . VAL A 1 196 ? -19.933 -6.735 5.957 1.00 95.75 196 VAL A C 1
ATOM 1473 O O . VAL A 1 196 ? -21.165 -6.716 5.942 1.00 95.75 196 VAL A O 1
ATOM 1476 N N . ILE A 1 197 ? -19.230 -7.861 6.030 1.00 95.56 197 ILE A N 1
ATOM 1477 C CA . ILE A 1 197 ? -19.825 -9.197 6.068 1.00 95.56 197 ILE A CA 1
ATOM 1478 C C . ILE A 1 197 ? -19.420 -9.858 7.392 1.00 95.56 197 ILE A C 1
ATOM 1480 O O . ILE A 1 197 ? -18.242 -10.180 7.551 1.00 95.56 197 ILE A O 1
ATOM 1484 N N . PRO A 1 198 ? -20.355 -10.082 8.334 1.00 94.88 198 PRO A N 1
ATOM 1485 C CA . PRO A 1 198 ? -20.057 -10.814 9.559 1.00 94.88 198 PRO A CA 1
ATOM 1486 C C . PRO A 1 198 ? -19.813 -12.294 9.239 1.00 94.88 198 PRO A C 1
ATOM 1488 O O . PRO A 1 198 ? -20.560 -12.909 8.472 1.00 94.88 198 PRO A O 1
ATOM 1491 N N . LEU A 1 199 ? -18.758 -12.861 9.816 1.00 93.81 199 LEU A N 1
ATOM 1492 C CA . LEU A 1 199 ? -18.315 -14.237 9.600 1.00 93.81 199 LEU A CA 1
ATOM 1493 C C . LEU A 1 199 ? -18.693 -15.168 10.762 1.00 93.81 199 LEU A C 1
ATOM 1495 O O . LEU A 1 199 ? -18.882 -16.362 10.515 1.00 93.81 199 LEU A O 1
ATOM 1499 N N . TRP A 1 200 ? -18.804 -14.659 11.996 1.00 92.06 200 TRP A N 1
ATOM 1500 C CA . TRP A 1 200 ? -19.247 -15.416 13.175 1.00 92.06 200 TRP A CA 1
ATOM 1501 C C . TRP A 1 200 ? -19.926 -14.542 14.230 1.00 92.06 200 TRP A C 1
ATOM 1503 O O . TRP A 1 200 ? -19.663 -13.323 14.253 1.00 92.06 200 TRP A O 1
#

Foldseek 3Di:
DPPPVVVVVVVVVVVVVVVVVVVVVVVVCVVVVVVVVVVVVVVVVVVVVVQFPKDKDKDKDWDWDFDADPVLQKTWTKIKIKIKIKIWHPWPDPPKDKDKDKDKFLDDPPDNDCQVVQFFKKKKKKKWKWFFDQKIKIKMKMKIFHADPVRHFDADPPRGTIMMIMIIIIIDGTPDHDGMIIMMMIIMMGMHGPDMDHRD

Secondary structure (DSSP, 8-state):
--SHHHHHHHHHHHHHHHHHHHHHHHHHHHHHHHHHHHHHHHHHHHHHHHH---EEEEEEEEEEEEEEETTTTEEEEEEEEEEEEEEE-TTTTSS-EEEEEEEEE---TT-S--HHHHSEEEEEEEEEEEEESSEEEEEEEEEEEEB-TTSSBPEETTTEE-EEEEEEEEEEE-SS--S-EEEEEEEEEEEEEEEEEE--